Protein 2E3J (pdb70)

Secondary structure (DSSP, 8-state):
-EEEEEETTEEEEEEEE--TT--S-EEEEE--TT--GGGGTTTHHHHHHTT-EEEEEPPTTSTTS----SGGGGSHHHHHHHHHHHHHHTT-S-EEEEEETTHHHHHHHHHHH-GGGEEEEEEESS---GGGSS--SS-SS--S-HHHHHHSSS-SSEEEHHHHHHH-SHHHHHHHTTHHHHHHHHHHHTSHHHHHHHHH------GGGTSTTSTTEEETTS-GGGG----SS--TTS-HHHHHHHHHHHHHH-SHHHHHHHHTHHHHHHHTGGGTTSPP-S-EEEEEETT-HHHHHTHHHHHTHHHH-TTEEEEEEESS--S-HHHHSHHHHHHHHHHHHHTS--

Solvent-accessible surface area: 13791 Å² total; per-residue (Å²): 125,96,103,90,4,115,0,126,66,5,106,0,1,0,5,20,56,38,26,133,85,132,116,24,32,3,0,0,0,0,0,0,6,9,5,2,35,38,0,0,39,72,0,14,76,29,1,9,68,48,27,24,56,1,0,0,2,0,6,7,0,2,15,122,0,13,89,72,219,80,60,140,10,2,68,0,85,64,2,2,18,4,1,26,8,0,0,83,46,40,69,9,140,58,2,3,0,1,0,0,16,7,0,0,3,0,0,3,5,0,0,17,48,57,53,96,46,4,8,0,0,1,0,0,0,10,5,7,1,8,31,6,5,26,2,15,9,34,10,11,16,4,96,117,107,13,39,56,25,10,125,121,85,10,8,110,46,84,34,8,21,4,37,24,3,19,97,38,96,28,0,45,78,1,0,93,112,69,14,80,14,0,5,26,0,13,12,26,7,8,0,0,65,3,33,81,30,61,89,155,73,84,181,170,147,53,80,79,60,85,24,61,93,13,52,16,9,14,58,119,84,35,91,2,46,92,45,22,72,97,25,182,108,47,15,104,34,5,58,81,71,14,0,77,57,9,14,25,37,2,123,215,25,21,2,30,11,0,0,2,1,15,66,1,8,28,50,1,38,119,24,0,43,99,18,88,79,128,68,0,60,6,23,0,5,2,0,0,0,74,50,0,20,7,5,71,22,0,39,68,2,31,147,104,3,118,111,30,5,76,51,15,126,19,51,64,100,6,62,84,15,0,13,9,0,0,5,24,12,28,139,61,0,20,134,8,0,62,91,16,2,39,61,14,172,94

Radius of gyration: 18.7 Å; Cα contacts (8 Å, |Δi|>4): 723; chains: 1; bounding box: 59×48×38 Å

Organism: Mycobacterium tuberculosis (strain CDC 1551 / Oshkosh) (NCBI:txid83331)

Foldseek 3Di:
DWDWFQLPNKTKIKDKAADPVLDAAEEEEAEAPPDALVLCVLQRVLCRVLGYIYIRIAFDLFFPIPNDQDLVCQALVNSLSSVVRVCVRVVAQAHEYEYAHLGQLSQLVNLLVCVRRYQEYEYELADHQFLQSAFFLVRLNCPDQDPVCCVPQQDDQKHQLLVVLLVVPVQLVVCVVDVLVLVQQVDLCQKLVNQCVVVVVVCDDDPSCVNDVGLSMGGPPDYSSVSTDHDPAADPLQHPVNSVVSSVGCVVSPCSSNSSNSNCSSVSSVVRPVRPPPAREHQYEYEHEPSEVSCVGSVVNQVCVCVRYVNDPDYHYDYSTGRSPCSRCVVVVNVVVCVVVVPTDD

Sequence (346 aa):
VHRILNCRGTRIHAVADSPPDQQGPLVVLLHGFPESWYSWRHQIPALAGAGYRVVAIDQRGYGRSSKYRVQKAYRIKELVGDVVGVLDSYGAEQAFVVGHDWGAPVAWTFAWLHPDRCAGVVGISVPFAGRGVIGLPGSPFGERRPSDYHLELAGPGRVWYQDYFAVQDGIITEIEEDLRGWLLGLTYTVSGEGMMAATKAAVSMDPIDVIRAGPLCMAEGARLKDAFVYPETMPAWFTEADLDFYTGEFERSGFGGPLSFYHNIDNDWHDLADQQGKPLTPPALFIGGQYDVGTIWGAQAIERAHEVMPNYRGTHMIADVGHWIQQEAPEETNRLLLDFLGGLRP

Nearest PDB structures (foldseek):
  2e3j-assembly1_A  TM=1.003E+00  e=1.135E-75  Mycobacterium tuberculosis H37Rv
  5yb5-assembly1_B  TM=8.622E-01  e=1.928E-28  Vigna radiata
  7cg6-assembly1_B  TM=8.763E-01  e=3.660E-28  Vigna radiata
  7p4k-assembly1_A  TM=8.707E-01  e=3.258E-28  Homo sapiens
  7a7g-assembly1_B  TM=8.502E-01  e=1.174E-27  Homo sapiens

InterPro domains:
  IPR000073 Alpha/beta hydrolase fold-1 [PF00561] (28-129)
  IPR000073 Alpha/beta hydrolase fold-1 [PR00111] (54-69)
  IPR000073 Alpha/beta hydrolase fold-1 [PR00111] (100-113)
  IPR000073 Alpha/beta hydrolase fold-1 [PR00111] (114-127)
  IPR000639 Epoxide hydrolase-like [PR00412] (34-52)
  IPR000639 Epoxide hydrolase-like [PR00412] (54-69)
  IPR000639 Epoxide hydrolase-like [PR00412] (100-113)
  IPR000639 Epoxide hydrolase-like [PR00412] (328-350)
  IPR029058 Alpha/Beta hydrolase fold [G3DSA:3.40.50.1820] (1-355)
  IPR029058 Alpha/Beta hydrolase fold [SSF53474] (5-353)

Structure (mmCIF, N/CA/C/O backbone):
data_2E3J
#
_entry.id   2E3J
#
_cell.length_a   66.258
_cell.length_b   66.258
_cell.length_c   157.109
_cell.angle_alpha   90.00
_cell.angle_beta   90.00
_cell.angle_gamma   90.00
#
_symmetry.space_group_name_H-M   'P 41 21 2'
#
loop_
_entity.id
_entity.type
_entity.pdbx_description
1 polymer 'EPOXIDE HYDROLASE EPHB'
2 non-polymer 'ACETATE ION'
3 water water
#
loop_
_atom_site.group_PDB
_atom_site.id
_atom_site.type_symbol
_atom_site.label_atom_id
_atom_site.label_alt_id
_atom_site.label_comp_id
_atom_site.label_asym_id
_atom_site.label_entity_id
_atom_site.label_seq_id
_atom_site.pdbx_PDB_ins_code
_atom_site.Cartn_x
_atom_site.Cartn_y
_atom_site.Cartn_z
_atom_site.occupancy
_atom_site.B_iso_or_equiv
_atom_site.auth_seq_id
_atom_site.auth_comp_id
_atom_site.auth_asym_id
_atom_site.auth_atom_id
_atom_site.pdbx_PDB_model_num
ATOM 1 N N . VAL A 1 4 ? 22.492 -4.421 31.472 1.00 56.56 4 VAL A N 1
ATOM 2 C CA . VAL A 1 4 ? 21.210 -4.599 30.728 1.00 55.42 4 VAL A CA 1
ATOM 3 C C . VAL A 1 4 ? 20.101 -3.704 31.283 1.00 53.50 4 VAL A C 1
ATOM 4 O O . VAL A 1 4 ? 19.513 -2.914 30.551 1.00 54.45 4 VAL A O 1
ATOM 8 N N . HIS A 1 5 ? 19.821 -3.819 32.575 1.00 50.33 5 HIS A N 1
ATOM 9 C CA . HIS A 1 5 ? 18.779 -3.008 33.189 1.00 48.48 5 HIS A CA 1
ATOM 10 C C . HIS A 1 5 ? 19.308 -1.695 33.751 1.00 47.22 5 HIS A C 1
ATOM 11 O O . HIS A 1 5 ? 20.358 -1.647 34.378 1.00 47.83 5 HIS A O 1
ATOM 18 N N . ARG A 1 6 ? 18.570 -0.622 33.508 1.00 47.00 6 ARG A N 1
ATOM 19 C CA . ARG A 1 6 ? 18.965 0.683 34.005 1.00 47.41 6 ARG A CA 1
ATOM 20 C C . ARG A 1 6 ? 17.778 1.473 34.537 1.00 45.06 6 ARG A C 1
ATOM 21 O O . ARG A 1 6 ? 16.649 1.323 34.079 1.00 43.34 6 ARG A O 1
ATOM 29 N N . ILE A 1 7 ? 18.052 2.297 35.536 1.00 44.31 7 ILE A N 1
ATOM 30 C CA . ILE A 1 7 ? 17.043 3.143 36.145 1.00 44.84 7 ILE A CA 1
ATOM 31 C C . ILE A 1 7 ? 17.468 4.586 35.893 1.00 45.58 7 ILE A C 1
ATOM 32 O O . ILE A 1 7 ? 18.493 5.038 36.406 1.00 44.04 7 ILE A O 1
ATOM 37 N N . LEU A 1 8 ? 16.685 5.303 35.096 1.00 45.94 8 LEU A N 1
ATOM 38 C CA . LEU A 1 8 ? 17.008 6.688 34.770 1.00 46.02 8 LEU A CA 1
ATOM 39 C C . LEU A 1 8 ? 16.102 7.666 35.498 1.00 46.25 8 LEU A C 1
ATOM 40 O O . LEU A 1 8 ? 14.926 7.381 35.740 1.00 46.17 8 LEU A O 1
ATOM 45 N N . ASN A 1 9 ? 16.650 8.818 35.862 1.00 47.93 9 ASN A N 1
ATOM 46 C CA . ASN A 1 9 ? 15.839 9.840 36.507 1.00 49.66 9 ASN A CA 1
ATOM 47 C C . ASN A 1 9 ? 15.554 10.916 35.478 1.00 49.09 9 ASN A C 1
ATOM 48 O O . ASN A 1 9 ? 16.403 11.752 35.198 1.00 49.96 9 ASN A O 1
ATOM 53 N N . CYS A 1 10 ? 14.361 10.877 34.902 1.00 49.06 10 CYS A N 1
ATOM 54 C CA . CYS A 1 10 ? 13.972 11.860 33.904 1.00 50.03 10 CYS A CA 1
ATOM 55 C C . CYS A 1 10 ? 13.204 12.992 34.585 1.00 49.70 10 CYS A C 1
ATOM 56 O O . CYS A 1 10 ? 11.971 12.986 34.657 1.00 48.35 10 CYS A O 1
ATOM 59 N N . ARG A 1 11 ? 13.967 13.957 35.094 1.00 48.52 11 ARG A N 1
ATOM 60 C CA . ARG A 1 11 ? 13.427 15.114 35.795 1.00 48.75 11 ARG A CA 1
ATOM 61 C C . ARG A 1 11 ? 12.307 14.775 36.775 1.00 47.22 11 ARG A C 1
ATOM 62 O O . ARG A 1 11 ? 11.217 15.337 36.710 1.00 48.41 11 ARG A O 1
ATOM 70 N N . GLY A 1 12 ? 12.593 13.852 37.690 1.00 46.67 12 GLY A N 1
ATOM 71 C CA . GLY A 1 12 ? 11.612 13.458 38.690 1.00 44.83 12 GLY A CA 1
ATOM 72 C C . GLY A 1 12 ? 10.810 12.207 38.385 1.00 44.01 12 GLY A C 1
ATOM 73 O O . GLY A 1 12 ? 10.058 11.726 39.231 1.00 44.64 12 GLY A O 1
ATOM 74 N N . THR A 1 13 ? 10.961 11.677 37.176 1.00 43.84 13 THR A N 1
ATOM 75 C CA . THR A 1 13 ? 10.241 10.477 36.773 1.00 41.53 13 THR A CA 1
ATOM 76 C C . THR A 1 13 ? 11.206 9.318 36.602 1.00 40.21 13 THR A C 1
ATOM 77 O O . THR A 1 13 ? 12.191 9.422 35.870 1.00 38.92 13 THR A O 1
ATOM 81 N N . ARG A 1 14 ? 10.930 8.220 37.300 1.00 37.51 14 ARG A N 1
ATOM 82 C CA . ARG A 1 14 ? 11.781 7.039 37.214 1.00 34.91 14 ARG A CA 1
ATOM 83 C C . ARG A 1 14 ? 11.429 6.292 35.947 1.00 33.51 14 ARG A C 1
ATOM 84 O O . ARG A 1 14 ? 10.287 5.875 35.765 1.00 34.46 14 ARG A O 1
ATOM 92 N N . ILE A 1 15 ? 12.399 6.140 35.057 1.00 32.82 15 ILE A N 1
ATOM 93 C CA . ILE A 1 15 ? 12.167 5.410 33.819 1.00 32.75 15 ILE A CA 1
ATOM 94 C C . ILE A 1 15 ? 13.101 4.220 33.799 1.00 32.95 15 ILE A C 1
ATOM 95 O O . ILE A 1 15 ? 14.322 4.370 33.862 1.00 34.40 15 ILE A O 1
ATOM 100 N N . HIS A 1 16 ? 12.516 3.035 33.733 1.00 32.69 16 HIS A N 1
ATOM 101 C CA . HIS A 1 16 ? 13.286 1.807 33.688 1.00 33.31 16 HIS A CA 1
ATOM 102 C C . HIS A 1 16 ? 13.583 1.471 32.225 1.00 34.58 16 HIS A C 1
ATOM 103 O O . HIS A 1 16 ? 12.791 1.770 31.341 1.00 35.66 16 HIS A O 1
ATOM 110 N N . ALA A 1 17 ? 14.734 0.861 31.974 1.00 35.30 17 ALA A N 1
ATOM 111 C CA . ALA A 1 17 ? 15.105 0.500 30.621 1.00 35.70 17 ALA A CA 1
ATOM 112 C C . ALA A 1 17 ? 16.059 -0.689 30.546 1.00 36.16 17 ALA A C 1
ATOM 113 O O . ALA A 1 17 ? 16.717 -1.056 31.523 1.00 35.44 17 ALA A O 1
ATOM 115 N N . VAL A 1 18 ? 16.092 -1.300 29.370 1.00 37.31 18 VAL A N 1
ATOM 116 C CA . VAL A 1 18 ? 16.981 -2.409 29.088 1.00 39.19 18 VAL A CA 1
ATOM 117 C C . VAL A 1 18 ? 17.878 -1.900 27.959 1.00 39.27 18 VAL A C 1
ATOM 118 O O . VAL A 1 18 ? 17.395 -1.545 26.883 1.00 39.29 18 VAL A O 1
ATOM 122 N N . ALA A 1 19 ? 19.179 -1.847 28.221 1.00 37.58 19 ALA A N 1
ATOM 123 C CA . ALA A 1 19 ? 20.149 -1.351 27.249 1.00 39.50 19 ALA A CA 1
ATOM 124 C C . ALA A 1 19 ? 21.079 -2.432 26.713 1.00 40.98 19 ALA A C 1
ATOM 125 O O . ALA A 1 19 ? 21.229 -3.500 27.308 1.00 42.88 19 ALA A O 1
ATOM 127 N N . ASP A 1 20 ? 21.705 -2.133 25.582 1.00 43.68 20 ASP A N 1
ATOM 128 C CA . ASP A 1 20 ? 22.650 -3.038 24.948 1.00 44.64 20 ASP A CA 1
ATOM 129 C C . ASP A 1 20 ? 23.433 -2.244 23.926 1.00 45.92 20 ASP A C 1
ATOM 130 O O . ASP A 1 20 ? 22.887 -1.346 23.288 1.00 47.08 20 ASP A O 1
ATOM 135 N N . SER A 1 21 ? 24.713 -2.561 23.773 1.00 46.91 21 SER A N 1
ATOM 136 C CA . SER A 1 21 ? 25.541 -1.842 22.815 1.00 49.09 21 SER A CA 1
ATOM 137 C C . SER A 1 21 ? 26.891 -2.522 22.634 1.00 49.41 21 SER A C 1
ATOM 138 O O . SER A 1 21 ? 27.188 -3.507 23.307 1.00 48.44 21 SER A O 1
ATOM 141 N N . PRO A 1 22 ? 27.723 -2.010 21.709 1.00 50.04 22 PRO A N 1
ATOM 142 C CA . PRO A 1 22 ? 29.037 -2.620 21.504 1.00 51.23 22 PRO A CA 1
ATOM 143 C C . PRO A 1 22 ? 29.816 -2.514 22.808 1.00 52.85 22 PRO A C 1
ATOM 144 O O . PRO A 1 22 ? 29.567 -1.621 23.608 1.00 50.94 22 PRO A O 1
ATOM 148 N N . PRO A 1 23 ? 30.780 -3.418 23.033 1.00 57.10 23 PRO A N 1
ATOM 149 C CA . PRO A 1 23 ? 31.572 -3.387 24.266 1.00 59.55 23 PRO A CA 1
ATOM 150 C C . PRO A 1 23 ? 32.287 -2.053 24.501 1.00 61.72 23 PRO A C 1
ATOM 151 O O . PRO A 1 23 ? 32.522 -1.667 25.646 1.00 62.48 23 PRO A O 1
ATOM 155 N N . ASP A 1 24 ? 32.629 -1.357 23.416 1.00 63.73 24 ASP A N 1
ATOM 156 C CA . ASP A 1 24 ? 33.308 -0.064 23.511 1.00 64.90 24 ASP A CA 1
ATOM 157 C C . ASP A 1 24 ? 32.366 0.978 24.107 1.00 65.44 24 ASP A C 1
ATOM 158 O O . ASP A 1 24 ? 32.795 2.038 24.564 1.00 66.02 24 ASP A O 1
ATOM 163 N N . GLN A 1 25 ? 31.076 0.660 24.099 1.00 65.30 25 GLN A N 1
ATOM 164 C CA . GLN A 1 25 ? 30.050 1.548 24.627 1.00 64.65 25 GLN A CA 1
ATOM 165 C C . GLN A 1 25 ? 29.955 2.835 23.816 1.00 62.00 25 GLN A C 1
ATOM 166 O O . GLN A 1 25 ? 29.731 3.917 24.354 1.00 61.90 25 GLN A O 1
ATOM 172 N N . GLN A 1 26 ? 30.125 2.687 22.506 1.00 60.37 26 GLN A N 1
ATOM 173 C CA . GLN A 1 26 ? 30.052 3.786 21.553 1.00 58.24 26 GLN A CA 1
ATOM 174 C C . GLN A 1 26 ? 29.090 3.407 20.440 1.00 55.22 26 GLN A C 1
ATOM 175 O O . GLN A 1 26 ? 28.835 2.223 20.203 1.00 57.52 26 GLN A O 1
ATOM 181 N N . GLY A 1 27 ? 28.572 4.414 19.748 1.00 50.83 27 GLY A N 1
ATOM 182 C CA . GLY A 1 27 ? 27.638 4.172 18.665 1.00 45.07 27 GLY A CA 1
ATOM 183 C C . GLY A 1 27 ? 26.454 5.102 18.802 1.00 42.28 27 GLY A C 1
ATOM 184 O O . GLY A 1 27 ? 26.198 5.601 19.894 1.00 43.56 27 GLY A O 1
ATOM 185 N N . PRO A 1 28 ? 25.718 5.371 17.717 1.00 41.13 28 PRO A N 1
ATOM 186 C CA . PRO A 1 28 ? 24.561 6.268 17.819 1.00 40.22 28 PRO A CA 1
ATOM 187 C C . PRO A 1 28 ? 23.562 5.708 18.833 1.00 40.49 28 PRO A C 1
ATOM 188 O O . PRO A 1 28 ? 23.492 4.495 19.023 1.00 41.04 28 PRO A O 1
ATOM 192 N N . LEU A 1 29 ? 22.801 6.580 19.488 1.00 37.00 29 LEU A N 1
ATOM 193 C CA . LEU A 1 29 ? 21.804 6.123 20.449 1.00 34.84 29 LEU A CA 1
ATOM 194 C C . LEU A 1 29 ? 20.495 5.833 19.712 1.00 34.05 29 LEU A C 1
ATOM 195 O O . LEU A 1 29 ? 20.086 6.592 18.839 1.00 34.78 29 LEU A O 1
ATOM 200 N N . VAL A 1 30 ? 19.855 4.722 20.048 1.00 32.51 30 VAL A N 1
ATOM 201 C CA . VAL A 1 30 ? 18.581 4.362 19.449 1.00 33.00 30 VAL A CA 1
ATOM 202 C C . VAL A 1 30 ? 17.636 4.090 20.617 1.00 33.58 30 VAL A C 1
ATOM 203 O O . VAL A 1 30 ? 17.922 3.227 21.438 1.00 34.00 30 VAL A O 1
ATOM 207 N N . VAL A 1 31 ? 16.536 4.844 20.705 1.00 33.33 31 VAL A N 1
ATOM 208 C CA . VAL A 1 31 ? 15.557 4.664 21.784 1.00 33.27 31 VAL A CA 1
ATOM 209 C C . VAL A 1 31 ? 14.330 3.939 21.233 1.00 31.21 31 VAL A C 1
ATOM 210 O O . VAL A 1 31 ? 13.793 4.316 20.197 1.00 30.48 31 VAL A O 1
ATOM 214 N N . LEU A 1 32 ? 13.896 2.888 21.917 1.00 29.61 32 LEU A N 1
ATOM 215 C CA . LEU A 1 32 ? 12.733 2.133 21.459 1.00 29.67 32 LEU A CA 1
ATOM 216 C C . LEU A 1 32 ? 11.560 2.358 22.404 1.00 30.06 32 LEU A C 1
ATOM 217 O O . LEU A 1 32 ? 11.677 2.149 23.619 1.00 30.46 32 LEU A O 1
ATOM 222 N N . LEU A 1 33 ? 10.435 2.777 21.833 1.00 28.74 33 LEU A N 1
ATOM 223 C CA . LEU A 1 33 ? 9.220 3.074 22.591 1.00 29.87 33 LEU A CA 1
ATOM 224 C C . LEU A 1 33 ? 8.121 2.062 22.274 1.00 29.11 33 LEU A C 1
ATOM 225 O O . LEU A 1 33 ? 7.668 1.971 21.145 1.00 28.68 33 LEU A O 1
ATOM 230 N N . HIS A 1 34 ? 7.688 1.310 23.278 1.00 28.71 34 HIS A N 1
ATOM 231 C CA . HIS A 1 34 ? 6.661 0.290 23.072 1.00 29.53 34 HIS A CA 1
ATOM 232 C C . HIS A 1 34 ? 5.267 0.904 23.169 1.00 29.49 34 HIS A C 1
ATOM 233 O O . HIS A 1 34 ? 5.125 2.038 23.605 1.00 27.68 34 HIS A O 1
ATOM 240 N N . GLY A 1 35 ? 4.249 0.142 22.777 1.00 31.90 35 GLY A N 1
ATOM 241 C CA . GLY A 1 35 ? 2.878 0.625 22.860 1.00 32.34 35 GLY A CA 1
ATOM 242 C C . GLY A 1 35 ? 2.017 -0.094 23.895 1.00 32.71 35 GLY A C 1
ATOM 243 O O . GLY A 1 35 ? 2.522 -0.609 24.901 1.00 31.00 35 GLY A O 1
ATOM 244 N N . PHE A 1 36 ? 0.710 -0.132 23.634 1.00 33.03 36 PHE A N 1
ATOM 245 C CA . PHE A 1 36 ? -0.273 -0.754 24.522 1.00 34.22 36 PHE A CA 1
ATOM 246 C C . PHE A 1 36 ? -0.760 -2.124 24.058 1.00 33.27 36 PHE A C 1
ATOM 247 O O . PHE A 1 36 ? -1.085 -2.308 22.887 1.00 35.62 36 PHE A O 1
ATOM 255 N N . PRO A 1 37 ? -0.777 -3.121 24.955 1.00 32.73 37 PRO A N 1
ATOM 256 C CA . PRO A 1 37 ? -0.383 -3.133 26.363 1.00 31.55 37 PRO A CA 1
ATOM 257 C C . PRO A 1 37 ? 0.926 -3.902 26.295 1.00 33.09 37 PRO A C 1
ATOM 258 O O . PRO A 1 37 ? 0.947 -5.135 26.413 1.00 33.05 37 PRO A O 1
ATOM 262 N N . GLU A 1 38 ? 2.020 -3.183 26.074 1.00 32.64 38 GLU A N 1
ATOM 263 C CA . GLU A 1 38 ? 3.292 -3.849 25.904 1.00 31.09 38 GLU A CA 1
ATOM 264 C C . GLU A 1 38 ? 4.385 -3.560 26.903 1.00 29.68 38 GLU A C 1
ATOM 265 O O . GLU A 1 38 ? 4.119 -3.158 28.022 1.00 30.52 38 GLU A O 1
ATOM 271 N N . SER A 1 39 ? 5.629 -3.750 26.473 1.00 32.59 39 SER A N 1
ATOM 272 C CA . SER A 1 39 ? 6.774 -3.610 27.359 1.00 31.43 39 SER A CA 1
ATOM 273 C C . SER A 1 39 ? 8.069 -3.430 26.576 1.00 32.06 39 SER A C 1
ATOM 274 O O . SER A 1 39 ? 8.071 -3.495 25.351 1.00 32.97 39 SER A O 1
ATOM 277 N N . TRP A 1 40 ? 9.175 -3.198 27.279 1.00 32.00 40 TRP A N 1
ATOM 278 C CA . TRP A 1 40 ? 10.446 -3.094 26.591 1.00 33.66 40 TRP A CA 1
ATOM 279 C C . TRP A 1 40 ? 10.655 -4.458 25.905 1.00 33.88 40 TRP A C 1
ATOM 280 O O . TRP A 1 40 ? 11.280 -4.550 24.854 1.00 34.89 40 TRP A O 1
ATOM 291 N N . TYR A 1 41 ? 10.101 -5.507 26.509 1.00 34.76 41 TYR A N 1
ATOM 292 C CA . TYR A 1 41 ? 10.204 -6.889 26.009 1.00 34.54 41 TYR A CA 1
ATOM 293 C C . TYR A 1 41 ? 9.688 -7.064 24.570 1.00 34.53 41 TYR A C 1
ATOM 294 O O . TYR A 1 41 ? 10.107 -7.982 23.856 1.00 33.37 41 TYR A O 1
ATOM 303 N N . SER A 1 42 ? 8.785 -6.183 24.139 1.00 34.15 42 SER A N 1
ATOM 304 C CA . SER A 1 42 ? 8.251 -6.242 22.779 1.00 33.81 42 SER A CA 1
ATOM 305 C C . SER A 1 42 ? 9.345 -6.029 21.725 1.00 35.48 42 SER A C 1
ATOM 306 O O . SER A 1 42 ? 9.175 -6.396 20.557 1.00 35.46 42 SER A O 1
ATOM 309 N N . TRP A 1 43 ? 10.459 -5.424 22.131 1.00 33.05 43 TRP A N 1
ATOM 310 C CA . TRP A 1 43 ? 11.566 -5.168 21.215 1.00 33.14 43 TRP A CA 1
ATOM 311 C C . TRP A 1 43 ? 12.687 -6.218 21.378 1.00 33.94 43 TRP A C 1
ATOM 312 O O . TRP A 1 43 ? 13.804 -6.025 20.883 1.00 30.36 43 TRP A O 1
ATO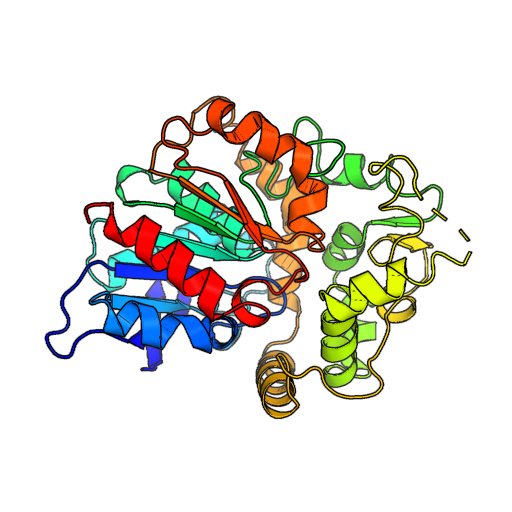M 323 N N . ARG A 1 44 ? 12.386 -7.322 22.060 1.00 32.51 44 ARG A N 1
ATOM 324 C CA . ARG A 1 44 ? 13.382 -8.367 22.308 1.00 35.06 44 ARG A CA 1
ATOM 325 C C . ARG A 1 44 ? 14.154 -8.851 21.075 1.00 36.03 44 ARG A C 1
ATOM 326 O O . ARG A 1 44 ? 15.320 -9.212 21.188 1.00 36.02 44 ARG A O 1
ATOM 334 N N . HIS A 1 45 ? 13.517 -8.841 19.905 1.00 37.34 45 HIS A N 1
ATOM 335 C CA . HIS A 1 45 ? 14.170 -9.274 18.668 1.00 40.33 45 HIS A CA 1
ATOM 336 C C . HIS A 1 45 ? 14.984 -8.192 17.950 1.00 42.08 45 HIS A C 1
ATOM 337 O O . HIS A 1 45 ? 15.777 -8.503 17.059 1.00 41.81 45 HIS A O 1
ATOM 344 N N . GLN A 1 46 ? 14.794 -6.931 18.343 1.00 43.02 46 GLN A N 1
ATOM 345 C CA . GLN A 1 46 ? 15.509 -5.805 17.736 1.00 40.87 46 GLN A CA 1
ATOM 346 C C . GLN A 1 46 ? 16.762 -5.419 18.514 1.00 41.63 46 GLN A C 1
ATOM 347 O O . GLN A 1 46 ? 17.797 -5.086 17.927 1.00 41.71 46 GLN A O 1
ATOM 353 N N . ILE A 1 47 ? 16.659 -5.462 19.836 1.00 39.76 47 ILE A N 1
ATOM 354 C CA . ILE A 1 47 ? 17.757 -5.085 20.707 1.00 40.95 47 ILE A CA 1
ATOM 355 C C . ILE A 1 47 ? 19.093 -5.695 20.299 1.00 43.21 47 ILE A C 1
ATOM 356 O O . ILE A 1 47 ? 20.066 -4.970 20.054 1.00 43.22 47 ILE A O 1
ATOM 361 N N . PRO A 1 48 ? 19.163 -7.035 20.211 1.00 45.55 48 PRO A N 1
ATOM 362 C CA . PRO A 1 48 ? 20.421 -7.684 19.823 1.00 43.80 48 PRO A CA 1
ATOM 363 C C . PRO A 1 48 ? 20.869 -7.308 18.408 1.00 42.45 48 PRO A C 1
ATOM 364 O O . PRO A 1 48 ? 22.063 -7.146 18.150 1.00 42.27 48 PRO A O 1
ATOM 368 N N . ALA A 1 49 ? 19.918 -7.156 17.492 1.00 41.57 49 ALA A N 1
ATOM 369 C CA . ALA A 1 49 ? 20.259 -6.800 16.117 1.00 42.48 49 ALA A CA 1
ATOM 370 C C . ALA A 1 49 ? 20.851 -5.389 16.040 1.00 44.37 49 ALA A C 1
ATOM 371 O O . ALA A 1 49 ? 21.937 -5.187 15.481 1.00 45.68 49 ALA A O 1
ATOM 373 N N . LEU A 1 50 ? 20.143 -4.419 16.611 1.00 43.00 50 LEU A N 1
ATOM 374 C CA . LEU A 1 50 ? 20.608 -3.042 16.606 1.00 40.46 50 LEU A CA 1
ATOM 375 C C . LEU A 1 50 ? 21.937 -2.899 17.327 1.00 42.70 50 LEU A C 1
ATOM 376 O O . LEU A 1 50 ? 22.817 -2.170 16.864 1.00 46.90 50 LEU A O 1
ATOM 381 N N . ALA A 1 51 ? 22.099 -3.584 18.457 1.00 43.01 51 ALA A N 1
ATOM 382 C CA . ALA A 1 51 ? 23.352 -3.488 19.207 1.00 46.05 51 ALA A CA 1
ATOM 383 C C . ALA A 1 51 ? 24.498 -4.123 18.434 1.00 48.47 51 ALA A C 1
ATOM 384 O O . ALA A 1 51 ? 25.648 -3.688 18.540 1.00 50.05 51 ALA A O 1
ATOM 386 N N . GLY A 1 52 ? 24.171 -5.156 17.664 1.00 49.13 52 GLY A N 1
ATOM 387 C CA . GLY A 1 52 ? 25.170 -5.852 16.874 1.00 51.07 52 GLY A CA 1
ATOM 388 C C . GLY A 1 52 ? 25.626 -5.042 15.677 1.00 51.63 52 GLY A C 1
ATOM 389 O O . GLY A 1 52 ? 26.759 -5.194 15.222 1.00 52.49 52 GLY A O 1
ATOM 390 N N . ALA A 1 53 ? 24.744 -4.181 15.173 1.00 51.45 53 ALA A N 1
ATOM 391 C CA . ALA A 1 53 ? 25.050 -3.332 14.026 1.00 49.36 53 ALA A CA 1
ATOM 392 C C . ALA A 1 53 ? 25.848 -2.104 14.454 1.00 48.40 53 ALA A C 1
ATOM 393 O O . ALA A 1 53 ? 26.141 -1.234 13.636 1.00 50.58 53 ALA A O 1
ATOM 395 N N . GLY A 1 54 ? 26.181 -2.031 15.741 1.00 46.91 54 GLY A N 1
ATOM 396 C CA . GLY A 1 54 ? 26.969 -0.919 16.254 1.00 47.22 54 GLY A CA 1
ATOM 397 C C . GLY A 1 54 ? 26.239 0.224 16.944 1.00 47.23 54 GLY A C 1
ATOM 398 O O . GLY A 1 54 ? 26.819 1.284 17.170 1.00 46.98 54 GLY A O 1
ATOM 399 N N . TYR A 1 55 ? 24.977 0.015 17.296 1.00 47.07 55 TYR A N 1
ATOM 400 C CA . TYR A 1 55 ? 24.188 1.056 17.949 1.00 45.18 55 TYR A CA 1
ATOM 401 C C . TYR A 1 55 ? 23.994 0.839 19.442 1.00 44.44 55 TYR A C 1
ATOM 402 O O . TYR A 1 55 ? 24.000 -0.294 19.932 1.00 44.03 55 TYR A O 1
ATOM 411 N N . ARG A 1 56 ? 23.843 1.941 20.167 1.00 43.55 56 ARG A N 1
ATOM 412 C CA . ARG A 1 56 ? 23.573 1.874 21.591 1.00 41.76 56 ARG A CA 1
ATOM 413 C C . ARG A 1 56 ? 22.052 1.889 21.648 1.00 41.14 56 ARG A C 1
ATOM 414 O O . ARG A 1 56 ? 21.419 2.906 21.386 1.00 44.09 56 ARG A O 1
ATOM 422 N N . VAL A 1 57 ? 21.474 0.739 21.963 1.00 40.84 57 VAL A N 1
ATOM 423 C CA . VAL A 1 57 ? 20.031 0.584 22.017 1.00 39.10 57 VAL A CA 1
ATOM 424 C C . VAL A 1 57 ? 19.491 0.701 23.439 1.00 38.49 57 VAL A C 1
ATOM 425 O O . VAL A 1 57 ? 20.044 0.120 24.372 1.00 37.08 57 VAL A O 1
ATOM 429 N N . VAL A 1 58 ? 18.414 1.470 23.587 1.00 38.19 58 VAL A N 1
ATOM 430 C CA . VAL A 1 58 ? 17.750 1.682 24.872 1.00 35.47 58 VAL A CA 1
ATOM 431 C C . VAL A 1 58 ? 16.250 1.471 24.655 1.00 35.43 58 VAL A C 1
ATOM 432 O O . VAL A 1 58 ? 15.620 2.196 23.882 1.00 34.21 58 VAL A O 1
ATOM 436 N N . ALA A 1 59 ? 15.701 0.460 25.323 1.00 32.76 59 ALA A N 1
ATOM 437 C CA . ALA A 1 59 ? 14.290 0.115 25.229 1.00 31.52 59 ALA A CA 1
ATOM 438 C C . ALA A 1 59 ? 13.676 0.365 26.600 1.00 31.28 59 ALA A C 1
ATOM 439 O O . ALA A 1 59 ? 13.935 -0.367 27.543 1.00 33.28 59 ALA A O 1
ATOM 441 N N . ILE A 1 60 ? 12.858 1.402 26.708 1.00 29.36 60 ILE A N 1
ATOM 442 C CA . ILE A 1 60 ? 12.262 1.759 27.987 1.00 31.04 60 ILE A CA 1
ATOM 443 C C . ILE A 1 60 ? 10.870 1.215 28.241 1.00 29.00 60 ILE A C 1
ATOM 444 O O . ILE A 1 60 ? 10.221 0.701 27.342 1.00 30.70 60 ILE A O 1
ATOM 449 N N . ASP A 1 61 ? 10.448 1.329 29.497 1.00 29.75 61 ASP A N 1
ATOM 450 C CA . ASP A 1 61 ? 9.084 1.002 29.915 1.00 30.95 61 ASP A CA 1
ATOM 451 C C . ASP A 1 61 ? 8.566 2.441 30.019 1.00 31.77 61 ASP A C 1
ATOM 452 O O . ASP A 1 61 ? 9.153 3.251 30.744 1.00 28.44 61 ASP A O 1
ATOM 457 N N . GLN A 1 62 ? 7.505 2.778 29.305 1.00 31.82 62 GLN A N 1
ATOM 458 C CA . GLN A 1 62 ? 6.992 4.138 29.406 1.00 32.51 62 GLN A CA 1
ATOM 459 C C . GLN A 1 62 ? 6.360 4.313 30.781 1.00 34.59 62 GLN A C 1
ATOM 460 O O . GLN A 1 62 ? 6.026 3.325 31.460 1.00 33.63 62 GLN A O 1
ATOM 466 N N . ARG A 1 63 ? 6.203 5.561 31.209 1.00 33.55 63 ARG A N 1
ATOM 467 C CA . ARG A 1 63 ? 5.606 5.797 32.508 1.00 33.93 63 ARG A CA 1
ATOM 468 C C . ARG A 1 63 ? 4.286 5.046 32.590 1.00 32.53 63 ARG A C 1
ATOM 469 O O . ARG A 1 63 ? 3.568 4.946 31.605 1.00 32.53 63 ARG A O 1
ATOM 477 N N . GLY A 1 64 ? 3.987 4.506 33.770 1.00 34.28 64 GLY A N 1
ATOM 478 C CA . GLY A 1 64 ? 2.762 3.746 33.965 1.00 31.20 64 GLY A CA 1
ATOM 479 C C . GLY A 1 64 ? 2.939 2.271 33.638 1.00 31.45 64 GLY A C 1
ATOM 480 O O . GLY A 1 64 ? 2.065 1.448 33.915 1.00 31.39 64 GLY A O 1
ATOM 481 N N . TYR A 1 65 ? 4.086 1.931 33.057 1.00 30.89 65 TYR A N 1
ATOM 482 C CA . TYR A 1 65 ? 4.381 0.555 32.659 1.00 29.64 65 TYR A CA 1
ATOM 483 C C . TYR A 1 65 ? 5.577 -0.084 33.374 1.00 28.56 65 TYR A C 1
ATOM 484 O O . TYR A 1 65 ? 6.472 0.597 33.875 1.00 28.75 65 TYR A O 1
ATOM 493 N N . GLY A 1 66 ? 5.579 -1.415 33.395 1.00 28.91 66 GLY A N 1
ATOM 494 C CA . GLY A 1 66 ? 6.668 -2.175 33.988 1.00 26.55 66 GLY A CA 1
ATOM 495 C C . GLY A 1 66 ? 7.241 -1.708 35.302 1.00 29.20 66 GLY A C 1
ATOM 496 O O . GLY A 1 66 ? 6.591 -1.827 36.336 1.00 30.34 66 GLY A O 1
ATOM 497 N N . ARG A 1 67 ? 8.471 -1.195 35.277 1.00 29.42 67 ARG A N 1
ATOM 498 C CA . ARG A 1 67 ? 9.111 -0.728 36.499 1.00 31.17 67 ARG A CA 1
ATOM 499 C C . ARG A 1 67 ? 9.257 0.798 36.523 1.00 30.84 67 ARG A C 1
ATOM 500 O O . ARG A 1 67 ? 9.942 1.351 37.391 1.00 29.73 67 ARG A O 1
ATOM 508 N N . SER A 1 68 ? 8.615 1.477 35.575 1.00 29.67 68 SER A N 1
ATOM 509 C CA . SER A 1 68 ? 8.687 2.936 35.532 1.00 29.39 68 SER A CA 1
ATOM 510 C C . SER A 1 68 ? 7.624 3.561 36.425 1.00 30.30 68 SER A C 1
ATOM 511 O O . SER A 1 68 ? 6.643 2.907 36.787 1.00 28.95 68 SER A O 1
ATOM 514 N N . SER A 1 69 ? 7.835 4.8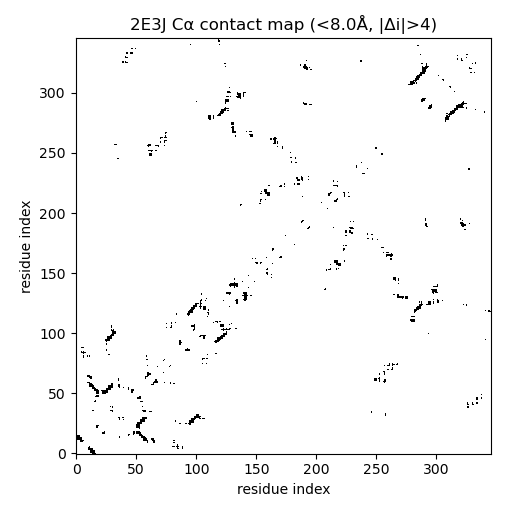21 36.789 1.00 30.91 69 SER A N 1
ATOM 515 C CA . SER A 1 69 ? 6.913 5.547 37.663 1.00 32.10 69 SER A CA 1
ATOM 516 C C . SER A 1 69 ? 5.453 5.367 37.286 1.00 30.62 69 SER A C 1
ATOM 517 O O . SER A 1 69 ? 5.097 5.384 36.098 1.00 30.82 69 SER A O 1
ATOM 520 N N . LYS A 1 70 ? 4.619 5.192 38.310 1.00 31.38 70 LYS A N 1
ATOM 521 C CA . LYS A 1 70 ? 3.176 4.990 38.128 1.00 35.73 70 LYS A CA 1
ATOM 522 C C . LYS A 1 70 ? 2.396 6.155 38.735 1.00 35.92 70 LYS A C 1
ATOM 523 O O . LYS A 1 70 ? 2.314 6.290 39.953 1.00 40.26 70 LYS A O 1
ATOM 529 N N . TYR A 1 71 ? 1.812 6.986 37.889 1.00 37.61 71 TYR A N 1
ATOM 530 C CA . TYR A 1 71 ? 1.040 8.129 38.374 1.00 38.90 71 TYR A CA 1
ATOM 531 C C . TYR A 1 71 ? -0.434 7.810 38.324 1.00 38.91 71 TYR A C 1
ATOM 532 O O . TYR A 1 71 ? -0.865 6.967 37.536 1.00 40.63 71 TYR A O 1
ATOM 541 N N . ARG A 1 72 ? -1.216 8.484 39.157 1.00 40.77 72 ARG A N 1
ATOM 542 C CA . ARG A 1 72 ? -2.649 8.264 39.131 1.00 39.75 72 ARG A CA 1
ATOM 543 C C . ARG A 1 72 ? -3.345 9.419 38.418 1.00 40.41 72 ARG A C 1
ATOM 544 O O . ARG A 1 72 ? -4.276 9.191 37.643 1.00 41.61 72 ARG A O 1
ATOM 552 N N . VAL A 1 73 ? -2.898 10.652 38.665 1.00 39.52 73 VAL A N 1
ATOM 553 C CA . VAL A 1 73 ? -3.519 11.812 38.017 1.00 39.89 73 VAL A CA 1
ATOM 554 C C . VAL A 1 73 ? -3.415 11.688 36.510 1.00 39.85 73 VAL A C 1
ATOM 555 O O . VAL A 1 73 ? -2.412 11.201 35.979 1.00 39.66 73 VAL A O 1
ATOM 559 N N . GLN A 1 74 ? -4.454 12.138 35.822 1.00 40.39 74 GLN A N 1
ATOM 560 C CA . GLN A 1 74 ? -4.514 12.060 34.370 1.00 42.48 74 GLN A CA 1
ATOM 561 C C . GLN A 1 74 ? -3.486 12.911 33.635 1.00 41.76 74 GLN A C 1
ATOM 562 O O . GLN A 1 74 ? -2.950 12.490 32.611 1.00 44.15 74 GLN A O 1
ATOM 568 N N . LYS A 1 75 ? -3.205 14.104 34.146 1.00 42.59 75 LYS A N 1
ATOM 569 C CA . LYS A 1 75 ? -2.257 14.980 33.466 1.00 44.96 75 LYS A CA 1
ATOM 570 C C . LYS A 1 75 ? -0.843 14.408 33.345 1.00 44.74 75 LYS A C 1
ATOM 571 O O . LYS A 1 75 ? -0.044 14.876 32.527 1.00 44.60 75 LYS A O 1
ATOM 577 N N . ALA A 1 76 ? -0.530 13.398 34.150 1.00 43.68 76 ALA A N 1
ATOM 578 C CA . ALA A 1 76 ? 0.794 12.791 34.087 1.00 41.94 76 ALA A CA 1
ATOM 579 C C . ALA A 1 76 ? 0.948 11.971 32.811 1.00 39.89 76 ALA A C 1
ATOM 580 O O . ALA A 1 76 ? 2.062 11.645 32.421 1.00 42.54 76 ALA A O 1
ATOM 582 N N . TYR A 1 77 ? -0.169 11.661 32.155 1.00 39.06 77 TYR A N 1
ATOM 583 C CA . TYR A 1 77 ? -0.157 10.861 30.924 1.00 39.27 77 TYR A CA 1
ATOM 584 C C . TYR A 1 77 ? -0.493 11.612 29.631 1.00 40.59 77 TYR A C 1
ATOM 585 O O . TYR A 1 77 ? -1.033 11.033 28.688 1.00 40.42 77 TYR A O 1
ATOM 594 N N . ARG A 1 78 ? -0.155 12.897 29.589 1.00 42.56 78 ARG A N 1
ATOM 595 C CA . ARG A 1 78 ? -0.392 13.720 28.407 1.00 45.06 78 ARG A CA 1
ATOM 596 C C . ARG A 1 78 ? 0.821 13.573 27.494 1.00 44.53 78 ARG A C 1
ATOM 597 O O . ARG A 1 78 ? 1.941 13.395 27.973 1.00 45.39 78 ARG A O 1
ATOM 605 N N . ILE A 1 79 ? 0.594 13.654 26.185 1.00 43.54 79 ILE A N 1
ATOM 606 C CA . ILE A 1 79 ? 1.657 13.484 25.201 1.00 43.60 79 ILE A CA 1
ATOM 607 C C . ILE A 1 79 ? 2.978 14.182 25.514 1.00 43.50 79 ILE A C 1
ATOM 608 O O . ILE A 1 79 ? 4.033 13.555 25.455 1.00 44.87 79 ILE A O 1
ATOM 613 N N . LYS A 1 80 ? 2.946 15.461 25.866 1.00 42.88 80 LYS A N 1
ATOM 614 C CA . LYS A 1 80 ? 4.194 16.157 26.156 1.00 44.47 80 LYS A CA 1
ATOM 615 C C . LYS A 1 80 ? 4.952 15.616 27.373 1.00 44.20 80 LYS A C 1
ATOM 616 O O . LYS A 1 80 ? 6.155 15.841 27.500 1.00 45.58 80 LYS A O 1
ATOM 622 N N . GLU A 1 81 ? 4.261 14.916 28.271 1.00 43.47 81 GLU A N 1
ATOM 623 C CA . GLU A 1 81 ? 4.926 14.334 29.436 1.00 43.61 81 GLU A CA 1
ATOM 624 C C . GLU A 1 81 ? 5.708 13.120 28.941 1.00 41.63 81 GLU A C 1
ATOM 625 O O . GLU A 1 81 ? 6.845 12.885 29.344 1.00 40.27 81 GLU A O 1
ATOM 631 N N . LEU A 1 82 ? 5.066 12.359 28.061 1.00 40.39 82 LEU A N 1
ATOM 632 C CA . LEU A 1 82 ? 5.653 11.173 27.453 1.00 40.28 82 LEU A CA 1
ATOM 633 C C . LEU A 1 82 ? 6.877 11.604 26.660 1.00 40.22 82 LEU A C 1
ATOM 634 O O . LEU A 1 82 ? 7.949 10.995 26.756 1.00 37.36 82 LEU A O 1
ATOM 639 N N . VAL A 1 83 ? 6.709 12.666 25.876 1.00 39.52 83 VAL A N 1
ATOM 640 C CA . VAL A 1 83 ? 7.802 13.195 25.072 1.00 38.51 83 VAL A CA 1
ATOM 641 C C . VAL A 1 83 ? 8.953 13.627 25.974 1.00 38.64 83 VAL A C 1
ATOM 642 O O . VAL A 1 83 ? 10.118 13.355 25.678 1.00 38.88 83 VAL A O 1
ATOM 646 N N . GLY A 1 84 ? 8.614 14.292 27.077 1.00 38.22 84 GLY A N 1
ATOM 647 C CA . GLY A 1 84 ? 9.622 14.756 28.015 1.00 37.57 84 GLY A CA 1
ATOM 648 C C . GLY A 1 84 ? 10.405 13.610 28.614 1.00 39.59 84 GLY A C 1
ATOM 649 O O . GLY A 1 84 ? 11.546 13.773 29.040 1.00 39.92 84 GLY A O 1
ATOM 650 N N . ASP A 1 85 ? 9.796 12.434 28.656 1.00 39.73 85 ASP A N 1
ATOM 651 C CA . ASP A 1 85 ? 10.501 11.288 29.198 1.00 41.30 85 ASP A CA 1
ATOM 652 C C . ASP A 1 85 ? 11.594 10.861 28.220 1.00 39.62 85 ASP A C 1
ATOM 653 O O . ASP A 1 85 ? 12.709 10.557 28.632 1.00 39.66 85 ASP A O 1
ATOM 658 N N . VAL A 1 86 ? 11.273 10.870 26.929 1.00 38.15 86 VAL A N 1
ATOM 659 C CA . VAL A 1 86 ? 12.231 10.494 25.902 1.00 38.70 86 VAL A CA 1
ATOM 660 C C . VAL A 1 86 ? 13.419 11.446 25.981 1.00 40.81 86 VAL A C 1
ATOM 661 O O . VAL A 1 86 ? 14.579 11.019 25.919 1.00 40.97 86 VAL A O 1
ATOM 665 N N . VAL A 1 87 ? 13.127 12.735 26.130 1.00 40.49 87 VAL A N 1
ATOM 666 C CA . VAL A 1 87 ? 14.176 13.738 26.247 1.00 38.42 87 VAL A CA 1
ATOM 667 C C . VAL A 1 87 ? 15.050 13.412 27.453 1.00 38.27 87 VAL A C 1
ATOM 668 O O . VAL A 1 87 ? 16.269 13.575 27.412 1.00 39.29 87 VAL A O 1
ATOM 672 N N . GLY A 1 88 ? 14.425 12.942 28.528 1.00 37.04 88 GLY A N 1
ATOM 673 C CA . GLY A 1 88 ? 15.184 12.596 29.716 1.00 35.21 88 GLY A CA 1
ATOM 674 C C . GLY A 1 88 ? 16.098 11.418 29.446 1.00 35.82 88 GLY A C 1
ATOM 675 O O . GLY A 1 88 ? 17.191 11.333 29.998 1.00 35.91 88 GLY A O 1
ATOM 676 N N . VAL A 1 89 ? 15.648 10.498 28.598 1.00 36.02 89 VAL A N 1
ATOM 677 C CA . VAL A 1 89 ? 16.460 9.339 28.261 1.00 35.12 89 VAL A CA 1
ATOM 678 C C . VAL A 1 89 ? 17.740 9.821 27.586 1.00 35.92 89 VAL A C 1
ATOM 679 O O . VAL A 1 89 ? 18.830 9.504 28.045 1.00 35.27 89 VAL A O 1
ATOM 683 N N . LEU A 1 90 ? 17.611 10.587 26.501 1.00 37.12 90 LEU A N 1
ATOM 684 C CA . LEU A 1 90 ? 18.798 11.105 25.805 1.00 39.34 90 LEU A CA 1
ATOM 685 C C . LEU A 1 90 ? 19.711 11.837 26.783 1.00 39.56 90 LEU A C 1
ATOM 686 O O . LEU A 1 90 ? 20.934 11.654 26.762 1.00 37.57 90 LEU A O 1
ATOM 691 N N . ASP A 1 91 ? 19.114 12.665 27.639 1.00 40.98 91 ASP A N 1
ATOM 692 C CA . ASP A 1 91 ? 19.889 13.407 28.630 1.00 43.19 91 ASP A CA 1
ATOM 693 C C . ASP A 1 91 ? 20.658 12.484 29.569 1.00 44.24 91 ASP A C 1
ATOM 694 O O . ASP A 1 91 ? 21.772 12.811 29.980 1.00 45.26 91 ASP A O 1
ATOM 699 N N . SER A 1 92 ? 20.071 11.339 29.913 1.00 44.66 92 SER A N 1
ATOM 700 C CA . SER A 1 92 ? 20.742 10.386 30.794 1.00 46.59 92 SER A CA 1
ATOM 701 C C . SER A 1 92 ? 21.985 9.827 30.122 1.00 45.71 92 SER A C 1
ATOM 702 O O . SER A 1 92 ? 22.992 9.582 30.777 1.00 46.14 92 SER A O 1
ATOM 705 N N . TYR A 1 93 ? 21.906 9.624 28.813 1.00 47.05 93 TYR A N 1
ATOM 706 C CA . TYR A 1 93 ? 23.035 9.112 28.045 1.00 47.57 93 TYR A CA 1
ATOM 707 C C . TYR A 1 93 ? 23.913 10.232 27.491 1.00 47.80 93 TYR A C 1
ATOM 708 O O . TYR A 1 93 ? 24.874 9.969 26.766 1.00 48.34 93 TYR A O 1
ATOM 717 N N . GLY A 1 94 ? 23.589 11.475 27.836 1.00 46.57 94 GLY A N 1
ATOM 718 C CA . GLY A 1 94 ? 24.368 12.599 27.346 1.00 45.75 94 GLY A CA 1
ATOM 719 C C . GLY A 1 94 ? 24.455 12.570 25.833 1.00 45.89 94 GLY A C 1
ATOM 720 O O . GLY A 1 94 ? 25.523 12.756 25.254 1.00 48.10 94 GLY A O 1
ATOM 721 N N . ALA A 1 95 ? 23.321 12.327 25.185 1.00 44.63 95 ALA A N 1
ATOM 722 C CA . ALA A 1 95 ? 23.277 12.263 23.737 1.00 42.37 95 ALA A CA 1
ATOM 723 C C . ALA A 1 95 ? 22.563 13.485 23.167 1.00 42.20 95 ALA A C 1
ATOM 724 O O . ALA A 1 95 ? 21.424 13.773 23.535 1.00 41.90 95 ALA A O 1
ATOM 726 N N . GLU A 1 96 ? 23.233 14.201 22.265 1.00 42.21 96 GLU A N 1
ATOM 727 C CA . GLU A 1 96 ? 22.640 15.386 21.647 1.00 40.42 96 GLU A CA 1
ATOM 728 C C . GLU A 1 96 ? 21.453 14.982 20.788 1.00 38.43 96 GLU A C 1
ATOM 729 O O . GLU A 1 96 ? 20.407 15.635 20.786 1.00 36.71 96 GLU A O 1
ATOM 735 N N . GLN A 1 97 ? 21.632 13.897 20.048 1.00 38.41 97 GLN A N 1
ATOM 736 C CA . GLN A 1 97 ? 20.594 13.379 19.174 1.00 38.22 97 GLN A CA 1
ATOM 737 C C . GLN A 1 97 ? 20.425 11.883 19.357 1.00 37.63 97 GLN A C 1
ATOM 738 O O . GLN A 1 97 ? 21.251 11.216 19.974 1.00 37.17 97 GLN A O 1
ATOM 744 N N . ALA A 1 98 ? 19.351 11.359 18.790 1.00 35.73 98 ALA A N 1
ATOM 745 C CA . ALA A 1 98 ? 19.086 9.941 18.873 1.00 35.81 98 ALA A CA 1
ATOM 746 C C . ALA A 1 98 ? 18.035 9.577 17.865 1.00 35.50 98 ALA A C 1
ATOM 747 O O . ALA A 1 98 ? 17.226 10.414 17.462 1.00 34.83 98 ALA A O 1
ATOM 749 N N . PHE A 1 99 ? 18.075 8.322 17.440 1.00 36.34 99 PHE A N 1
ATOM 750 C CA . PHE A 1 99 ? 17.084 7.794 16.522 1.00 35.55 99 PHE A CA 1
ATOM 751 C C . PHE A 1 99 ? 15.993 7.289 17.465 1.00 35.20 99 PHE A C 1
ATOM 752 O O . PHE A 1 99 ? 16.291 6.628 18.464 1.00 34.48 99 PHE A O 1
ATOM 760 N N . VAL A 1 100 ? 14.740 7.626 17.182 1.00 34.96 100 VAL A N 1
ATOM 761 C CA . VAL A 1 100 ? 13.649 7.190 18.040 1.00 35.61 100 VAL A CA 1
ATOM 762 C C . VAL A 1 100 ? 12.689 6.341 17.228 1.00 37.52 100 VAL A C 1
ATOM 763 O O . VAL A 1 100 ? 12.251 6.734 16.150 1.00 39.68 100 VAL A O 1
ATOM 767 N N . VAL A 1 101 ? 12.383 5.157 17.750 1.00 38.60 101 VAL A N 1
ATOM 768 C CA . VAL A 1 101 ? 11.487 4.215 17.082 1.00 35.53 101 VAL A CA 1
ATOM 769 C C . VAL A 1 101 ? 10.342 3.912 18.030 1.00 34.40 101 VAL A C 1
ATOM 770 O O . VAL A 1 101 ? 10.566 3.503 19.168 1.00 33.60 101 VAL A O 1
ATOM 774 N N . GLY A 1 102 ? 9.113 4.103 17.567 1.00 33.06 102 GLY A N 1
ATOM 775 C CA . GLY A 1 102 ? 7.986 3.841 18.428 1.00 30.19 102 GLY A CA 1
ATOM 776 C C . GLY A 1 102 ? 6.951 2.988 17.740 1.00 33.24 102 GLY A C 1
ATOM 777 O O . GLY A 1 102 ? 6.772 3.095 16.531 1.00 34.42 102 GLY A O 1
ATOM 778 N N . HIS A 1 103 ? 6.281 2.137 18.514 1.00 35.15 103 HIS A N 1
ATOM 779 C CA . HIS A 1 103 ? 5.239 1.258 17.994 1.00 37.93 103 HIS A CA 1
ATOM 780 C C . HIS A 1 103 ? 3.945 1.533 18.731 1.00 35.54 103 HIS A C 1
ATOM 781 O O . HIS A 1 103 ? 3.960 1.773 19.921 1.00 34.44 103 HIS A O 1
ATOM 788 N N . ASP A 1 104 ? 2.827 1.472 18.018 1.00 37.78 104 ASP A N 1
ATOM 789 C CA . ASP A 1 104 ? 1.523 1.726 18.615 1.00 39.57 104 ASP A CA 1
ATOM 790 C C . ASP A 1 104 ? 1.599 3.054 19.352 1.00 39.11 104 ASP A C 1
ATOM 791 O O . ASP A 1 104 ? 2.016 4.051 18.768 1.00 41.14 104 ASP A O 1
ATOM 796 N N . TRP A 1 105 ? 1.215 3.072 20.626 1.00 36.75 105 TRP A N 1
ATOM 797 C CA . TRP A 1 105 ? 1.271 4.305 21.399 1.00 37.24 105 TRP A CA 1
ATOM 798 C C . TRP A 1 105 ? 2.672 4.886 21.427 1.00 37.29 105 TRP A C 1
ATOM 799 O O . TRP A 1 105 ? 2.851 6.080 21.671 1.00 38.01 105 TRP A O 1
ATOM 810 N N . GLY A 1 106 ? 3.664 4.040 21.183 1.00 34.83 106 GLY A N 1
ATOM 811 C CA . GLY A 1 106 ? 5.032 4.509 21.174 1.00 35.30 106 GLY A CA 1
ATOM 812 C C . GLY A 1 106 ? 5.302 5.411 19.980 1.00 35.88 106 GLY A C 1
ATOM 813 O O . GLY A 1 106 ? 6.150 6.302 20.047 1.00 34.38 106 GLY A O 1
ATOM 814 N N . ALA A 1 107 ? 4.573 5.187 18.890 1.00 35.93 107 ALA A N 1
ATOM 815 C CA . ALA A 1 107 ? 4.746 5.982 17.677 1.00 38.55 107 ALA A CA 1
ATOM 816 C C . ALA A 1 107 ? 4.348 7.459 17.859 1.00 38.72 107 ALA A C 1
ATOM 817 O O . ALA A 1 107 ? 5.122 8.352 17.536 1.00 38.78 107 ALA A O 1
ATOM 819 N N . PRO A 1 108 ? 3.137 7.732 18.370 1.00 39.47 108 PRO A N 1
ATOM 820 C CA . PRO A 1 108 ? 2.736 9.130 18.561 1.00 38.53 108 PRO A CA 1
ATOM 821 C C . PRO A 1 108 ? 3.756 9.888 19.397 1.00 39.94 108 PRO A C 1
ATOM 822 O O . PRO A 1 108 ? 4.008 11.071 19.156 1.00 39.19 108 PRO A O 1
ATOM 826 N N . VAL A 1 109 ? 4.329 9.202 20.389 1.00 38.93 109 VAL A N 1
ATOM 827 C CA . VAL A 1 109 ? 5.327 9.806 21.266 1.00 35.44 109 VAL A CA 1
ATOM 828 C C . VAL A 1 109 ? 6.621 10.053 20.504 1.00 36.16 109 VAL A C 1
ATOM 829 O O . VAL A 1 109 ? 7.279 11.071 20.718 1.00 34.15 109 VAL A O 1
ATOM 833 N N . ALA A 1 110 ? 6.983 9.118 19.623 1.00 33.95 110 ALA A N 1
ATOM 834 C CA . ALA A 1 110 ? 8.194 9.251 18.814 1.00 35.61 110 ALA A CA 1
ATOM 835 C C . ALA A 1 110 ? 7.978 10.330 17.743 1.00 35.53 110 ALA A C 1
ATOM 836 O O . ALA A 1 110 ? 8.855 11.165 17.506 1.00 33.72 110 ALA A O 1
ATOM 838 N N . TRP A 1 111 ? 6.812 10.306 17.103 1.00 34.00 111 TRP A N 1
ATOM 839 C CA . TRP A 1 111 ? 6.478 11.293 16.075 1.00 36.42 111 TRP A CA 1
ATOM 840 C C . TRP A 1 111 ? 6.484 12.678 16.716 1.00 37.01 111 TRP A C 1
ATOM 841 O O . TRP A 1 111 ? 7.129 13.600 16.227 1.00 40.82 111 TRP A O 1
ATOM 852 N N . THR A 1 112 ? 5.762 12.811 17.820 1.00 37.75 112 THR A N 1
ATOM 853 C CA . THR A 1 112 ? 5.657 14.083 18.513 1.00 38.86 112 THR A CA 1
ATOM 854 C C . THR A 1 112 ? 7.000 14.537 19.058 1.00 39.40 112 THR A C 1
ATOM 855 O O . THR A 1 112 ? 7.279 15.736 19.122 1.00 40.55 112 THR A O 1
ATOM 859 N N . PHE A 1 113 ? 7.837 13.580 19.442 1.00 37.94 113 PHE A N 1
ATOM 860 C CA . PHE A 1 113 ? 9.163 13.903 19.941 1.00 37.25 113 PHE A CA 1
ATOM 861 C C . PHE A 1 113 ? 9.969 14.566 18.819 1.00 38.45 113 PHE A C 1
ATOM 862 O O . PHE A 1 113 ? 10.720 15.507 19.059 1.00 41.19 113 PHE A O 1
ATOM 870 N N . ALA A 1 114 ? 9.815 14.059 17.600 1.00 39.62 114 ALA A N 1
ATOM 871 C CA . ALA A 1 114 ? 10.532 14.589 16.441 1.00 41.89 114 ALA A CA 1
ATOM 872 C C . ALA A 1 114 ? 9.949 15.935 16.011 1.00 42.87 114 ALA A C 1
ATOM 873 O O . ALA A 1 114 ? 10.668 16.823 15.547 1.00 40.23 114 ALA A O 1
ATOM 875 N N . TRP A 1 115 ? 8.638 16.064 16.177 1.00 43.92 115 TRP A N 1
ATOM 876 C CA . TRP A 1 115 ? 7.912 17.272 15.829 1.00 44.15 115 TRP A CA 1
ATOM 877 C C . TRP A 1 115 ? 8.354 18.434 16.710 1.00 44.52 115 TRP A C 1
ATOM 878 O O . TRP A 1 115 ? 8.706 19.504 16.209 1.00 46.65 115 TRP A O 1
ATOM 889 N N . LEU A 1 116 ? 8.353 18.207 18.021 1.00 43.66 116 LEU A N 1
ATOM 890 C CA . LEU A 1 116 ? 8.721 19.232 18.993 1.00 43.65 116 LEU A CA 1
ATOM 891 C C . LEU A 1 116 ? 10.217 19.416 19.240 1.00 42.98 116 LEU A C 1
ATOM 892 O O . LEU A 1 116 ? 10.650 20.510 19.594 1.00 44.01 116 LEU A O 1
ATOM 897 N N . HIS A 1 117 ? 11.007 18.360 19.068 1.00 41.94 117 HIS A N 1
ATOM 898 C CA . HIS A 1 117 ? 12.443 18.453 19.309 1.00 40.02 117 HIS A CA 1
ATOM 899 C C . HIS A 1 117 ? 13.318 17.968 18.149 1.00 41.68 117 HIS A C 1
ATOM 900 O O . HIS A 1 117 ? 14.190 17.114 18.332 1.00 41.54 117 HIS A O 1
ATOM 907 N N . PRO A 1 118 ? 13.107 18.514 16.940 1.00 42.06 118 PRO A N 1
ATOM 908 C CA . PRO A 1 118 ? 13.901 18.105 15.773 1.00 42.08 118 PRO A CA 1
ATOM 909 C C . PRO A 1 118 ? 15.412 18.188 15.978 1.00 41.41 118 PRO A C 1
ATOM 910 O O . PRO A 1 118 ? 16.171 17.447 15.347 1.00 42.69 118 PRO A O 1
ATOM 914 N N . ASP A 1 119 ? 15.837 19.082 16.868 1.00 40.00 119 ASP A N 1
ATOM 915 C CA . ASP A 1 119 ? 17.253 19.282 17.181 1.00 38.00 119 ASP A CA 1
ATOM 916 C C . ASP A 1 119 ? 17.849 18.134 18.004 1.00 39.03 119 ASP A C 1
ATOM 917 O O . ASP A 1 119 ? 19.071 18.016 18.138 1.00 36.04 119 ASP A O 1
ATOM 922 N N . ARG A 1 120 ? 16.981 17.295 18.561 1.00 38.92 120 ARG A N 1
ATOM 923 C CA . ARG A 1 120 ? 17.433 16.168 19.363 1.00 39.60 120 ARG A CA 1
ATOM 924 C C . ARG A 1 120 ? 17.167 14.860 18.632 1.00 38.29 120 ARG A C 1
ATOM 925 O O . ARG A 1 120 ? 17.489 13.788 19.136 1.00 37.99 120 ARG A O 1
ATOM 933 N N . CYS A 1 121 ? 16.601 14.957 17.436 1.00 38.67 121 CYS A N 1
ATOM 934 C CA . CYS A 1 121 ? 16.236 13.773 16.663 1.00 38.26 121 CYS A CA 1
ATOM 935 C C . CYS A 1 121 ? 16.985 13.567 15.350 1.00 38.40 121 CYS A C 1
ATOM 936 O O . CYS A 1 121 ? 16.889 14.377 14.436 1.00 39.97 121 CYS A O 1
ATOM 939 N N . ALA A 1 122 ? 17.716 12.459 15.259 1.00 38.37 122 ALA A N 1
ATOM 940 C CA . ALA A 1 122 ? 18.482 12.128 14.059 1.00 36.73 122 ALA A CA 1
ATOM 941 C C . ALA A 1 122 ? 17.623 11.353 13.071 1.00 35.99 122 ALA A C 1
ATOM 942 O O . ALA A 1 122 ? 17.999 11.145 11.914 1.00 37.06 122 ALA A O 1
ATOM 944 N N . GLY A 1 123 ? 16.457 10.929 13.531 1.00 35.55 123 GLY A N 1
ATOM 945 C CA . GLY A 1 123 ? 15.565 10.184 12.671 1.00 35.01 123 GLY A CA 1
ATOM 946 C C . GLY A 1 123 ? 14.448 9.601 13.499 1.00 35.97 123 GLY A C 1
ATOM 947 O O . GLY A 1 123 ? 14.621 9.328 14.688 1.00 35.12 123 GLY A O 1
ATOM 948 N N . VAL A 1 124 ? 13.292 9.412 12.881 1.00 35.98 124 VAL A N 1
ATOM 949 C CA . VAL A 1 124 ? 12.166 8.864 13.605 1.00 35.99 124 VAL A CA 1
ATOM 950 C C . VAL A 1 124 ? 11.472 7.805 12.761 1.00 36.82 124 VAL A C 1
ATOM 951 O O . VAL A 1 124 ? 11.379 7.926 11.535 1.00 36.70 124 VAL A O 1
ATOM 955 N N . VAL A 1 125 ? 11.021 6.746 13.423 1.00 35.88 125 VAL A N 1
ATOM 956 C CA . VAL A 1 125 ? 10.327 5.665 12.744 1.00 36.13 125 VAL A CA 1
ATOM 957 C C . VAL A 1 125 ? 9.086 5.321 13.540 1.00 36.33 125 VAL A C 1
ATOM 958 O O . VAL A 1 125 ? 9.174 5.004 14.720 1.00 39.35 125 VAL A O 1
ATOM 962 N N . GLY A 1 126 ? 7.928 5.412 12.902 1.00 35.01 126 GLY A N 1
ATOM 963 C CA . GLY A 1 126 ? 6.698 5.065 13.582 1.00 34.27 126 GLY A CA 1
ATOM 964 C C . GLY A 1 126 ? 6.274 3.718 13.034 1.00 36.94 126 GLY A C 1
ATOM 965 O O . GLY A 1 126 ? 6.298 3.505 11.819 1.00 38.06 126 GLY A O 1
ATOM 966 N N . ILE A 1 127 ? 5.921 2.786 13.909 1.00 37.15 127 ILE A N 1
ATOM 967 C CA . ILE A 1 127 ? 5.489 1.479 13.438 1.00 37.86 127 ILE A CA 1
ATOM 968 C C . ILE A 1 127 ? 4.024 1.292 13.800 1.00 38.39 127 ILE A C 1
ATOM 969 O O . ILE A 1 127 ? 3.610 1.611 14.913 1.00 39.21 127 ILE A O 1
ATOM 974 N N . SER A 1 128 ? 3.246 0.795 12.840 1.00 39.98 128 SER A N 1
ATOM 975 C CA . SER A 1 128 ? 1.813 0.555 13.012 1.00 41.88 128 SER A CA 1
ATOM 976 C C . SER A 1 128 ? 0.975 1.823 12.901 1.00 42.83 128 SER A C 1
ATOM 977 O O . SER A 1 128 ? 0.032 1.880 12.108 1.00 44.50 128 SER A O 1
ATOM 980 N N . VAL A 1 129 ? 1.315 2.837 13.690 1.00 42.41 129 VAL A N 1
ATOM 981 C CA . VAL A 1 129 ? 0.569 4.095 13.676 1.00 42.94 129 VAL A CA 1
ATOM 982 C C . VAL A 1 129 ? 1.305 5.255 12.999 1.00 43.18 129 VAL A C 1
ATOM 983 O O . VAL A 1 129 ? 2.207 5.848 13.582 1.00 42.82 129 VAL A O 1
ATOM 987 N N . PRO A 1 130 ? 0.911 5.602 11.761 1.00 44.03 130 PRO A N 1
ATOM 988 C CA . PRO A 1 130 ? 1.540 6.699 11.016 1.00 44.27 130 PRO A CA 1
ATOM 989 C C . PRO A 1 130 ? 1.364 8.060 11.693 1.00 45.65 130 PRO A C 1
ATOM 990 O O . PRO A 1 130 ? 0.463 8.246 12.510 1.00 44.75 130 PRO A O 1
ATOM 994 N N . PHE A 1 131 ? 2.238 9.005 11.360 1.00 46.59 131 PHE A N 1
ATOM 995 C CA . PHE A 1 131 ? 2.176 10.343 11.939 1.00 46.50 131 PHE A CA 1
ATOM 996 C C . PHE A 1 131 ? 0.805 10.940 11.640 1.00 48.32 131 PHE A C 1
ATOM 997 O O . PHE A 1 131 ? 0.345 10.901 10.498 1.00 49.95 131 PHE A O 1
ATOM 1005 N N . ALA A 1 132 ? 0.158 11.487 12.665 1.00 49.06 132 ALA A N 1
ATOM 1006 C CA . ALA A 1 132 ? -1.175 12.059 12.511 1.00 49.42 132 ALA A CA 1
ATOM 1007 C C . ALA A 1 132 ? -1.297 13.480 13.048 1.00 50.90 132 ALA A C 1
ATOM 1008 O O . ALA A 1 132 ? -2.403 13.959 13.309 1.00 51.49 132 ALA A O 1
ATOM 1010 N N . GLY A 1 133 ? -0.165 14.154 13.210 1.00 50.91 133 GLY A N 1
ATOM 1011 C CA . GLY A 1 133 ? -0.187 15.510 13.716 1.00 51.99 133 GLY A CA 1
ATOM 1012 C C . GLY A 1 133 ? -0.910 15.590 15.045 1.00 53.96 133 GLY A C 1
ATOM 1013 O O . GLY A 1 133 ? -0.770 14.693 15.883 1.00 54.07 133 GLY A O 1
ATOM 1014 N N . ARG A 1 134 ? -1.683 16.658 15.237 1.00 53.61 134 ARG A N 1
ATOM 1015 C CA . ARG A 1 134 ? -2.433 16.863 16.476 1.00 52.54 134 ARG A CA 1
ATOM 1016 C C . ARG A 1 134 ? -3.488 15.777 16.659 1.00 51.62 134 ARG A C 1
ATOM 1017 O O . ARG A 1 134 ? -4.156 15.714 17.692 1.00 50.75 134 ARG A O 1
ATOM 1025 N N . GLY A 1 135 ? -3.644 14.933 15.646 1.00 51.30 135 GLY A N 1
ATOM 1026 C CA . GLY A 1 135 ? -4.621 13.865 15.728 1.00 53.04 135 GLY A CA 1
ATOM 1027 C C . GLY A 1 135 ? -4.151 12.761 16.652 1.00 54.01 135 GLY A C 1
ATOM 1028 O O . GLY A 1 135 ? -4.964 12.026 17.213 1.00 54.04 135 GLY A O 1
ATOM 1029 N N . VAL A 1 136 ? -2.831 12.663 16.812 1.00 54.63 136 VAL A N 1
ATOM 1030 C CA . VAL A 1 136 ? -2.196 11.651 17.652 1.00 55.40 136 VAL A CA 1
ATOM 1031 C C . VAL A 1 136 ? -2.349 10.293 16.980 1.00 55.84 136 VAL A C 1
ATOM 1032 O O . VAL A 1 136 ? -1.361 9.635 16.662 1.00 55.83 136 VAL A O 1
ATOM 1036 N N . ILE A 1 137 ? -3.590 9.882 16.750 1.00 57.41 137 ILE A N 1
ATOM 1037 C CA . ILE A 1 137 ? -3.854 8.620 16.077 1.00 59.73 137 ILE A CA 1
ATOM 1038 C C . ILE A 1 137 ? -4.757 8.906 14.888 1.00 62.46 137 ILE A C 1
ATOM 1039 O O . ILE A 1 137 ? -5.904 9.322 15.057 1.00 63.04 137 ILE A O 1
ATOM 1044 N N . GLY A 1 138 ? -4.233 8.686 13.686 1.00 64.25 138 GLY A N 1
ATOM 1045 C CA . GLY A 1 138 ? -5.012 8.930 12.487 1.00 66.15 138 GLY A CA 1
ATOM 1046 C C . GLY A 1 138 ? -6.097 7.893 12.283 1.00 67.17 138 GLY A C 1
ATOM 1047 O O . GLY A 1 138 ? -5.881 6.710 12.531 1.00 66.64 138 GLY A O 1
ATOM 1048 N N . LEU A 1 139 ? -7.267 8.342 11.834 1.00 69.15 139 LEU A N 1
ATOM 1049 C CA . LEU A 1 139 ? -8.399 7.453 11.586 1.00 69.91 139 LEU A CA 1
ATOM 1050 C C . LEU A 1 139 ? -8.970 7.706 10.192 1.00 70.96 139 LEU A C 1
ATOM 1051 O O . LEU A 1 139 ? -8.841 8.805 9.651 1.00 71.35 139 LEU A O 1
ATOM 1056 N N . PRO A 1 140 ? -9.611 6.687 9.594 1.00 71.70 140 PRO A N 1
ATOM 1057 C CA . PRO A 1 140 ? -10.203 6.791 8.257 1.00 72.12 140 PRO A CA 1
ATOM 1058 C C . PRO A 1 140 ? -10.943 8.097 8.015 1.00 72.27 140 PRO A C 1
ATOM 1059 O O . PRO A 1 140 ? -11.041 8.564 6.883 1.00 73.22 140 PRO A O 1
ATOM 1063 N N . GLY A 1 141 ? -11.465 8.688 9.078 1.00 71.79 141 GLY A N 1
ATOM 1064 C CA . GLY A 1 141 ? -12.179 9.936 8.917 1.00 71.79 141 GLY A CA 1
ATOM 1065 C C . GLY A 1 141 ? -11.273 11.133 9.101 1.00 71.97 141 GLY A C 1
ATOM 1066 O O . GLY A 1 141 ? -11.269 12.049 8.278 1.00 71.60 141 GLY A O 1
ATOM 1067 N N . SER A 1 142 ? -10.501 11.120 10.184 1.00 71.90 142 SER A N 1
ATOM 1068 C CA . SER A 1 142 ? -9.587 12.213 10.496 1.00 71.03 142 SER A CA 1
ATOM 1069 C C . SER A 1 142 ? -8.138 11.730 10.519 1.00 70.68 142 SER A C 1
ATOM 1070 O O . SER A 1 142 ? -7.648 11.243 11.539 1.00 70.87 142 SER A O 1
ATOM 1073 N N . PRO A 1 143 ? -7.431 11.862 9.386 1.00 70.25 143 PRO A N 1
ATOM 1074 C CA . PRO A 1 143 ? -6.034 11.432 9.295 1.00 68.73 143 PRO A CA 1
ATOM 1075 C C . PRO A 1 143 ? -5.066 12.265 10.136 1.00 66.92 143 PRO A C 1
ATOM 1076 O O . PRO A 1 143 ? -4.065 11.742 10.624 1.00 66.53 143 PRO A O 1
ATOM 1080 N N . PHE A 1 144 ? -5.359 13.551 10.311 1.00 65.79 144 PHE A N 1
ATOM 1081 C CA . PHE A 1 144 ? -4.480 14.417 11.095 1.00 65.52 144 PHE A CA 1
ATOM 1082 C C . PHE A 1 144 ? -5.160 15.218 12.198 1.00 65.99 144 PHE A C 1
ATOM 1083 O O . PHE A 1 144 ? -4.671 16.278 12.592 1.00 64.17 144 PHE A O 1
ATOM 1091 N N . GLY A 1 145 ? -6.281 14.707 12.699 1.00 66.90 145 GLY A N 1
ATOM 1092 C CA . GLY A 1 145 ? -6.986 15.388 13.770 1.00 68.42 145 GLY A CA 1
ATOM 1093 C C . GLY A 1 145 ? -7.730 16.624 13.317 1.00 70.11 145 GLY A C 1
ATOM 1094 O O . GLY A 1 145 ? -7.743 17.642 14.010 1.00 69.06 145 GLY A O 1
ATOM 1095 N N . GLU A 1 146 ? -8.350 16.537 12.146 1.00 72.29 146 GLU A N 1
ATOM 1096 C CA . GLU A 1 146 ? -9.107 17.657 11.612 1.00 74.32 146 GLU A CA 1
ATOM 1097 C C . GLU A 1 146 ? -10.208 18.042 12.594 1.00 75.23 146 GLU A C 1
ATOM 1098 O O . GLU A 1 146 ? -10.407 19.223 12.875 1.00 75.74 146 GLU A O 1
ATOM 1104 N N . ARG A 1 147 ? -10.917 17.049 13.123 1.00 76.18 147 ARG A N 1
ATOM 1105 C CA . ARG A 1 147 ? -11.977 17.325 14.086 1.00 77.39 147 ARG A CA 1
ATOM 1106 C C . ARG A 1 147 ? -11.564 16.878 15.485 1.00 77.85 147 ARG A C 1
ATOM 1107 O O . ARG A 1 147 ? -10.478 16.331 15.680 1.00 77.83 147 ARG A O 1
ATOM 1115 N N . ARG A 1 148 ? -12.437 17.125 16.456 1.00 78.84 148 ARG A N 1
ATOM 1116 C CA . ARG A 1 148 ? -12.179 16.745 17.837 1.00 79.47 148 ARG A CA 1
ATOM 1117 C C . ARG A 1 148 ? -12.197 15.224 17.949 1.00 79.73 148 ARG A C 1
ATOM 1118 O O . ARG A 1 148 ? -13.058 14.556 17.377 1.00 78.92 148 ARG A O 1
ATOM 1126 N N . PRO A 1 149 ? -11.235 14.657 18.688 1.00 80.23 149 PRO A N 1
ATOM 1127 C CA . PRO A 1 149 ? -11.128 13.209 18.876 1.00 81.29 149 PRO A CA 1
ATOM 1128 C C . PRO A 1 149 ? -12.366 12.542 19.480 1.00 82.25 149 PRO A C 1
ATOM 1129 O O . PRO A 1 149 ? -13.012 11.714 18.837 1.00 81.38 149 PRO A O 1
ATOM 1133 N N . SER A 1 150 ? -12.685 12.908 20.717 1.00 83.24 150 SER A N 1
ATOM 1134 C CA . SER A 1 150 ? -13.822 12.334 21.432 1.00 85.55 150 SER A CA 1
ATOM 1135 C C . SER A 1 150 ? -15.116 12.303 20.629 1.00 86.13 150 SER A C 1
ATOM 1136 O O . SER A 1 150 ? -15.606 11.232 20.269 1.00 86.59 150 SER A O 1
ATOM 1139 N N . ASP A 1 151 ? -15.670 13.480 20.360 1.00 87.14 151 ASP A N 1
ATOM 1140 C CA . ASP A 1 151 ? -16.915 13.598 19.607 1.00 87.60 151 ASP A CA 1
ATOM 1141 C C . ASP A 1 151 ? -16.868 12.879 18.261 1.00 87.52 151 ASP A C 1
ATOM 1142 O O . ASP A 1 151 ? -17.850 12.260 17.850 1.00 87.57 151 ASP A O 1
ATOM 1147 N N . TYR A 1 152 ? -15.733 12.955 17.572 1.00 87.49 152 TYR A N 1
ATOM 1148 C CA . TYR A 1 152 ? -15.620 12.279 16.289 1.00 87.35 152 TYR A CA 1
ATOM 1149 C C . TYR A 1 152 ? -15.767 10.778 16.490 1.00 87.87 152 TYR A C 1
ATOM 1150 O O . TYR A 1 152 ? -16.188 10.058 15.586 1.00 86.63 152 TYR A O 1
ATOM 1159 N N . HIS A 1 153 ? -15.400 10.312 17.681 1.00 90.20 153 HIS A N 1
ATOM 1160 C CA . HIS A 1 153 ? -15.509 8.896 18.015 1.00 92.22 153 HIS A CA 1
ATOM 1161 C C . HIS A 1 153 ? -16.987 8.549 18.103 1.00 93.22 153 HIS A C 1
ATOM 1162 O O . HIS A 1 153 ? -17.470 7.664 17.402 1.00 92.76 153 HIS A O 1
ATOM 1169 N N . LEU A 1 154 ? -17.691 9.262 18.981 1.00 95.12 154 LEU A N 1
ATOM 1170 C CA . LEU A 1 154 ? -19.121 9.059 19.199 1.00 96.90 154 LEU A CA 1
ATOM 1171 C C . LEU A 1 154 ? -19.829 8.824 17.874 1.00 97.86 154 LEU A C 1
ATOM 1172 O O . LEU A 1 154 ? -20.096 7.684 17.490 1.00 98.26 154 LEU A O 1
ATOM 1177 N N . GLU A 1 155 ? -20.133 9.912 17.178 1.00 99.36 155 GLU A N 1
ATOM 1178 C CA . GLU A 1 155 ? -20.797 9.812 15.889 1.00 100.89 155 GLU A CA 1
ATOM 1179 C C . GLU A 1 155 ? -19.756 9.256 14.924 1.00 101.02 155 GLU A C 1
ATOM 1180 O O . GLU A 1 155 ? -18.556 9.453 15.117 1.00 100.74 155 GLU A O 1
ATOM 1186 N N . LEU A 1 156 ? -20.214 8.558 13.893 1.00 101.43 156 LEU A N 1
ATOM 1187 C CA . LEU A 1 156 ? -19.303 7.966 12.925 1.00 101.68 156 LEU A CA 1
ATOM 1188 C C . LEU A 1 156 ? -18.379 6.984 13.645 1.00 101.65 156 LEU A C 1
ATOM 1189 O O . LEU A 1 156 ? -17.192 7.255 13.841 1.00 101.92 156 LEU A O 1
ATOM 1194 N N . ALA A 1 157 ? -18.945 5.850 14.048 1.00 101.16 157 ALA A N 1
ATOM 1195 C CA . ALA A 1 157 ? -18.208 4.803 14.743 1.00 100.63 157 ALA A CA 1
ATOM 1196 C C . ALA A 1 157 ? -19.163 3.767 15.326 1.00 100.44 157 ALA A C 1
ATOM 1197 O O . ALA A 1 157 ? -18.730 2.732 15.830 1.00 100.59 157 ALA A O 1
ATOM 1199 N N . GLY A 1 158 ? -20.462 4.049 15.262 1.00 99.33 158 GLY A N 1
ATOM 1200 C CA . GLY A 1 158 ? -21.440 3.113 15.790 1.00 97.99 158 GLY A CA 1
ATOM 1201 C C . GLY A 1 158 ? -22.725 3.759 16.278 1.00 96.94 158 GLY A C 1
ATOM 1202 O O . GLY A 1 158 ? -22.692 4.663 17.117 1.00 96.23 158 GLY A O 1
ATOM 1203 N N . PRO A 1 159 ? -23.883 3.309 15.765 1.00 96.02 159 PRO A N 1
ATOM 1204 C CA . PRO A 1 159 ? -25.201 3.835 16.140 1.00 94.88 159 PRO A CA 1
ATOM 1205 C C . PRO A 1 159 ? -25.377 3.822 17.652 1.00 93.10 159 PRO A C 1
ATOM 1206 O O . PRO A 1 159 ? -25.390 4.866 18.305 1.00 92.81 159 PRO A O 1
ATOM 1210 N N . GLY A 1 160 ? -25.520 2.619 18.194 1.00 91.58 160 GLY A N 1
ATOM 1211 C CA . GLY A 1 160 ? -25.671 2.457 19.626 1.00 89.84 160 GLY A CA 1
ATOM 1212 C C . GLY A 1 160 ? -24.455 1.709 20.129 1.00 88.15 160 GLY A C 1
ATOM 1213 O O . GLY A 1 160 ? -24.518 0.988 21.124 1.00 88.25 160 GLY A O 1
ATOM 1214 N N . ARG A 1 161 ? -23.342 1.883 19.421 1.00 86.53 161 ARG A N 1
ATOM 1215 C CA . ARG A 1 161 ? -22.090 1.229 19.773 1.00 84.18 161 ARG A CA 1
ATOM 1216 C C . ARG A 1 161 ? -21.145 2.155 20.531 1.00 81.70 161 ARG A C 1
ATOM 1217 O O . ARG A 1 161 ? -21.473 3.309 20.810 1.00 81.37 161 ARG A O 1
ATOM 1225 N N . VAL A 1 162 ? -19.967 1.634 20.860 1.00 78.60 162 VAL A N 1
ATOM 1226 C CA . VAL A 1 162 ? -18.966 2.397 21.590 1.00 75.15 162 VAL A CA 1
ATOM 1227 C C . VAL A 1 162 ? -17.583 2.219 20.979 1.00 72.04 162 VAL A C 1
ATOM 1228 O O . VAL A 1 162 ? -17.184 1.102 20.646 1.00 71.83 162 VAL A O 1
ATOM 1232 N N . TRP A 1 163 ? -16.862 3.325 20.826 1.00 68.26 163 TRP A N 1
ATOM 1233 C CA . TRP A 1 163 ? -15.506 3.281 20.289 1.00 65.39 163 TRP A CA 1
ATOM 1234 C C . TRP A 1 163 ? -14.650 2.756 21.438 1.00 63.15 163 TRP A C 1
ATOM 1235 O O . TRP A 1 163 ? -14.707 3.292 22.546 1.00 63.45 163 TRP A O 1
ATOM 1246 N N . TYR A 1 164 ? -13.865 1.715 21.182 1.00 60.93 164 TYR A N 1
ATOM 1247 C CA . TYR A 1 164 ? -13.038 1.130 22.232 1.00 60.26 164 TYR A CA 1
ATOM 1248 C C . TYR A 1 164 ? -12.167 2.140 22.984 1.00 59.49 164 TYR A C 1
ATOM 1249 O O . TYR A 1 164 ? -12.047 2.069 24.207 1.00 58.74 164 TYR A O 1
ATOM 1258 N N . GLN A 1 165 ? -11.565 3.081 22.264 1.00 58.81 165 GLN A N 1
ATOM 1259 C CA . GLN A 1 165 ? -10.716 4.081 22.900 1.00 58.45 165 GLN A CA 1
ATOM 1260 C C . GLN A 1 165 ? -11.451 4.867 23.980 1.00 58.88 165 GLN A C 1
ATOM 1261 O O . GLN A 1 165 ? -10.875 5.194 25.023 1.00 57.82 165 GLN A O 1
ATOM 1267 N N . ASP A 1 166 ? -12.720 5.181 23.730 1.00 58.49 166 ASP A N 1
ATOM 1268 C CA . ASP A 1 166 ? -13.511 5.926 24.707 1.00 58.22 166 ASP A CA 1
ATOM 1269 C C . ASP A 1 166 ? -13.843 5.015 25.887 1.00 55.23 166 ASP A C 1
ATOM 1270 O O . ASP A 1 166 ? -14.047 5.476 27.005 1.00 53.96 166 ASP A O 1
ATOM 1275 N N . TYR A 1 167 ? -13.903 3.717 25.615 1.00 52.77 167 TYR A N 1
ATOM 1276 C CA . TYR A 1 167 ? -14.183 2.725 26.638 1.00 51.86 167 TYR A CA 1
ATOM 1277 C C . TYR A 1 167 ? -12.940 2.650 27.525 1.00 50.52 167 TYR A C 1
ATOM 1278 O O . TYR A 1 167 ? -13.023 2.754 28.750 1.00 49.43 167 TYR A O 1
ATOM 1287 N N . PHE A 1 168 ? -11.787 2.474 26.883 1.00 49.69 168 PHE A N 1
ATOM 1288 C CA . PHE A 1 168 ? -10.500 2.423 27.569 1.00 46.38 168 PHE A CA 1
ATOM 1289 C C . PHE A 1 168 ? -10.389 3.608 28.508 1.00 46.40 168 PHE A C 1
ATOM 1290 O O . PHE A 1 168 ? -10.075 3.457 29.688 1.00 48.03 168 PHE A O 1
ATOM 1298 N N . ALA A 1 169 ? -10.654 4.792 27.965 1.00 46.34 169 ALA A N 1
ATOM 1299 C CA . ALA A 1 169 ? -10.562 6.046 28.710 1.00 46.38 169 ALA A CA 1
ATOM 1300 C C . ALA A 1 169 ? -11.407 6.105 29.971 1.00 45.16 169 ALA A C 1
ATOM 1301 O O . ALA A 1 169 ? -11.098 6.859 30.898 1.00 44.55 169 ALA A O 1
ATOM 1303 N N . VAL A 1 170 ? -12.479 5.323 30.013 1.00 46.31 170 VAL A N 1
ATOM 1304 C CA . VAL A 1 170 ? -13.345 5.323 31.190 1.00 47.37 170 VAL A CA 1
ATOM 1305 C C . VAL A 1 170 ? -12.585 4.735 32.386 1.00 46.74 170 VAL A C 1
ATOM 1306 O O . VAL A 1 170 ? -12.752 5.183 33.524 1.00 46.14 170 VAL A O 1
ATOM 1310 N N . GLN A 1 171 ? -11.756 3.731 32.117 1.00 45.97 171 GLN A N 1
ATOM 1311 C CA . GLN A 1 171 ? -10.934 3.103 33.150 1.00 46.28 171 GLN A CA 1
ATOM 1312 C C . GLN A 1 171 ? -11.718 2.547 34.335 1.00 45.99 171 GLN A C 1
ATOM 1313 O O . GLN A 1 171 ? -11.284 2.660 35.475 1.00 44.99 171 GLN A O 1
ATOM 1319 N N . ASP A 1 172 ? -12.876 1.956 34.062 1.00 47.87 172 ASP A N 1
ATOM 1320 C CA . ASP A 1 172 ? -13.700 1.377 35.109 1.00 48.67 172 ASP A CA 1
ATOM 1321 C C . ASP A 1 172 ? -14.077 -0.035 34.702 1.00 48.46 172 ASP A C 1
ATOM 1322 O O . ASP A 1 172 ? -13.574 -1.006 35.266 1.00 49.73 172 ASP A O 1
ATOM 1327 N N . GLY A 1 173 ? -14.967 -0.138 33.721 1.00 46.85 173 GLY A N 1
ATOM 1328 C CA . GLY A 1 173 ? -15.400 -1.437 33.242 1.00 44.86 173 GLY A CA 1
ATOM 1329 C C . GLY A 1 173 ? -14.303 -2.167 32.496 1.00 43.86 173 GLY A C 1
ATOM 1330 O O . GLY A 1 173 ? -14.182 -3.383 32.612 1.00 45.26 173 GLY A O 1
ATOM 1331 N N . ILE A 1 174 ? -13.503 -1.435 31.724 1.00 42.87 174 ILE A N 1
ATOM 1332 C CA . ILE A 1 174 ? -12.406 -2.045 30.976 1.00 42.31 174 ILE A CA 1
ATOM 1333 C C . ILE A 1 174 ? -11.461 -2.796 31.931 1.00 42.47 174 ILE A C 1
ATOM 1334 O O . ILE A 1 174 ? -11.114 -3.958 31.699 1.00 43.41 174 ILE A O 1
ATOM 1339 N N . ILE A 1 175 ? -11.065 -2.133 33.011 1.00 40.89 175 ILE A N 1
ATOM 1340 C CA . ILE A 1 175 ? -10.176 -2.743 33.986 1.00 42.11 175 ILE A CA 1
ATOM 1341 C C . ILE A 1 175 ? -10.862 -3.927 34.666 1.00 44.75 175 ILE A C 1
ATOM 1342 O O . ILE A 1 175 ? -10.245 -4.973 34.886 1.00 44.33 175 ILE A O 1
ATOM 1347 N N . THR A 1 176 ? -12.149 -3.772 34.965 1.00 44.88 176 THR A N 1
ATOM 1348 C CA . THR A 1 176 ? -12.905 -4.837 35.610 1.00 45.34 176 THR A CA 1
ATOM 1349 C C . THR A 1 176 ? -12.938 -6.113 34.771 1.00 45.28 176 THR A C 1
ATOM 1350 O O . THR A 1 176 ? -12.785 -7.213 35.302 1.00 43.88 176 THR A O 1
ATOM 1354 N N . GLU A 1 177 ? -13.136 -5.975 33.462 1.00 44.74 177 GLU A N 1
ATOM 1355 C CA . GLU A 1 177 ? -13.182 -7.151 32.607 1.00 44.53 177 GLU A CA 1
ATOM 1356 C C . GLU A 1 177 ? -11.790 -7.753 32.436 1.00 44.05 177 GLU A C 1
ATOM 1357 O O . GLU A 1 177 ? -11.648 -8.943 32.144 1.00 44.50 177 GLU A O 1
ATOM 1363 N N . ILE A 1 178 ? -10.761 -6.931 32.620 1.00 42.36 178 ILE A N 1
ATOM 1364 C CA . ILE A 1 178 ? -9.393 -7.413 32.493 1.00 39.72 178 ILE A CA 1
ATOM 1365 C C . ILE A 1 178 ? -9.000 -8.256 33.702 1.00 39.34 178 ILE A C 1
ATOM 1366 O O . ILE A 1 178 ? -8.571 -9.399 33.557 1.00 35.37 178 ILE A O 1
ATOM 1371 N N . GLU A 1 179 ? -9.159 -7.682 34.892 1.00 39.50 179 GLU A N 1
ATOM 1372 C CA . GLU A 1 179 ? -8.783 -8.358 36.129 1.00 43.76 179 GLU A CA 1
ATOM 1373 C C . GLU A 1 179 ? -9.449 -9.705 36.405 1.00 45.81 179 GLU A C 1
ATOM 1374 O O . GLU A 1 179 ? -8.879 -10.540 37.108 1.00 45.16 179 GLU A O 1
ATOM 1380 N N . GLU A 1 180 ? -10.643 -9.926 35.860 1.00 47.56 180 GLU A N 1
ATOM 1381 C CA . GLU A 1 180 ? -11.326 -11.200 36.065 1.00 48.40 180 GLU A CA 1
ATOM 1382 C C . GLU A 1 180 ? -10.393 -12.312 35.617 1.00 47.85 180 GLU A C 1
ATOM 1383 O O . GLU A 1 180 ? -10.329 -13.373 36.236 1.00 50.38 180 GLU A O 1
ATOM 1389 N N . ASP A 1 181 ? -9.666 -12.055 34.537 1.00 47.29 181 ASP A N 1
ATOM 1390 C CA . ASP A 1 181 ? -8.717 -13.017 33.986 1.00 45.13 181 ASP A CA 1
ATOM 1391 C C . ASP A 1 181 ? -7.762 -12.252 33.070 1.00 43.70 181 ASP A C 1
ATOM 1392 O O . ASP A 1 181 ? -7.949 -12.195 31.857 1.00 43.40 181 ASP A O 1
ATOM 1397 N N . LEU A 1 182 ? -6.738 -11.660 33.679 1.00 42.93 182 LEU A N 1
ATOM 1398 C CA . LEU A 1 182 ? -5.754 -10.847 32.968 1.00 40.85 182 LEU A CA 1
ATOM 1399 C C . LEU A 1 182 ? -4.964 -11.588 31.904 1.00 39.96 182 LEU A C 1
ATOM 1400 O O . LEU A 1 182 ? -4.816 -11.089 30.794 1.00 38.43 182 LEU A O 1
ATOM 1405 N N . ARG A 1 183 ? -4.458 -12.773 32.231 1.00 40.85 183 ARG A N 1
ATOM 1406 C CA . ARG A 1 183 ? -3.685 -13.546 31.263 1.00 42.97 183 ARG A CA 1
ATOM 1407 C C . ARG A 1 183 ? -4.492 -13.875 30.012 1.00 44.02 183 ARG A C 1
ATOM 1408 O O . ARG A 1 183 ? -3.978 -13.807 28.894 1.00 42.33 183 ARG A O 1
ATOM 1416 N N . GLY A 1 184 ? -5.756 -14.237 30.202 1.00 44.66 184 GLY A N 1
ATOM 1417 C CA . GLY A 1 184 ? -6.598 -14.569 29.068 1.00 44.43 184 GLY A CA 1
ATOM 1418 C C . GLY A 1 184 ? -6.997 -13.338 28.282 1.00 45.29 184 GLY A C 1
ATOM 1419 O O . GLY A 1 184 ? -7.285 -13.415 27.082 1.00 45.11 184 GLY A O 1
ATOM 1420 N N . TRP A 1 185 ? -7.022 -12.193 28.952 1.00 43.75 185 TRP A N 1
ATOM 1421 C CA . TRP A 1 185 ? -7.392 -10.962 28.277 1.00 43.85 185 TRP A CA 1
ATOM 1422 C C . TRP A 1 185 ? -6.256 -10.588 27.334 1.00 44.70 185 TRP A C 1
ATOM 1423 O O . TRP A 1 185 ? -6.490 -10.178 26.200 1.00 43.96 185 TRP A O 1
ATOM 1434 N N . LEU A 1 186 ? -5.022 -10.740 27.808 1.00 44.90 186 LEU A N 1
ATOM 1435 C CA . LEU A 1 186 ? -3.859 -10.418 26.992 1.00 45.62 186 LEU A CA 1
ATOM 1436 C C . LEU A 1 186 ? -3.831 -11.306 25.759 1.00 45.50 186 LEU A C 1
ATOM 1437 O O . LEU A 1 186 ? -3.555 -10.833 24.661 1.00 45.56 186 LEU A O 1
ATOM 1442 N N . LEU A 1 187 ? -4.121 -12.590 25.939 1.00 47.04 187 LEU A N 1
ATOM 1443 C CA . LEU A 1 187 ? -4.128 -13.527 24.818 1.00 49.16 187 LEU A CA 1
ATOM 1444 C C . LEU A 1 187 ? -5.231 -13.151 23.838 1.00 49.25 187 LEU A C 1
ATOM 1445 O O . LEU A 1 187 ? -5.023 -13.129 22.629 1.00 51.64 187 LEU A O 1
ATOM 1450 N N . GLY A 1 188 ? -6.408 -12.844 24.368 1.00 50.06 188 GLY A N 1
ATOM 1451 C CA . GLY A 1 188 ? -7.516 -12.459 23.515 1.00 49.58 188 GLY A CA 1
ATOM 1452 C C . GLY A 1 188 ? -7.179 -11.249 22.664 1.00 50.17 188 GLY A C 1
ATOM 1453 O O . GLY A 1 188 ? -7.225 -11.316 21.434 1.00 49.37 188 GLY A O 1
ATOM 1454 N N . LEU A 1 189 ? -6.834 -10.140 23.313 1.00 49.76 189 LEU A N 1
ATOM 1455 C CA . LEU A 1 189 ? -6.501 -8.912 22.598 1.00 49.40 189 LEU A CA 1
ATOM 1456 C C . LEU A 1 189 ? -5.355 -9.099 21.610 1.00 49.89 189 LEU A C 1
ATOM 1457 O O . LEU A 1 189 ? -5.343 -8.484 20.547 1.00 51.33 189 LEU A O 1
ATOM 1462 N N . THR A 1 190 ? -4.389 -9.938 21.961 1.00 49.61 190 THR A N 1
ATOM 1463 C CA . THR A 1 190 ? -3.247 -10.177 21.084 1.00 49.43 190 THR A CA 1
ATOM 1464 C C . THR A 1 190 ? -3.635 -10.939 19.823 1.00 50.20 190 THR A C 1
ATOM 1465 O O . THR A 1 190 ? -3.473 -10.436 18.716 1.00 50.69 190 THR A O 1
ATOM 1469 N N . TYR A 1 191 ? -4.155 -12.151 19.988 1.00 52.42 191 TYR A N 1
ATOM 1470 C CA . TYR A 1 191 ? -4.538 -12.968 18.841 1.00 52.90 191 TYR A CA 1
ATOM 1471 C C . TYR A 1 191 ? -5.554 -12.279 17.940 1.00 52.21 191 TYR A C 1
ATOM 1472 O O . TYR A 1 191 ? -5.451 -12.335 16.718 1.00 52.82 191 TYR A O 1
ATOM 1481 N N . THR A 1 192 ? -6.533 -11.622 18.545 1.00 52.47 192 THR A N 1
ATOM 1482 C CA . THR A 1 192 ? -7.565 -10.937 17.782 1.00 52.70 192 THR A CA 1
ATOM 1483 C C . THR A 1 192 ? -7.040 -9.949 16.735 1.00 53.92 192 THR A C 1
ATOM 1484 O O . THR A 1 192 ? -7.393 -10.060 15.560 1.00 54.85 192 THR A O 1
ATOM 1488 N N . VAL A 1 193 ? -6.201 -8.993 17.138 1.00 53.98 193 VAL A N 1
ATOM 1489 C CA . VAL A 1 193 ? -5.672 -8.019 16.178 1.00 52.23 193 VAL A CA 1
ATOM 1490 C C . VAL A 1 193 ? -4.341 -8.421 15.556 1.00 51.83 193 VAL A C 1
ATOM 1491 O O . VAL A 1 193 ? -3.630 -7.584 14.992 1.00 52.73 193 VAL A O 1
ATOM 1495 N N . SER A 1 194 ? -3.998 -9.698 15.660 1.00 51.64 194 SER A N 1
ATOM 1496 C CA . SER A 1 194 ? -2.761 -10.190 15.067 1.00 52.50 194 SER A CA 1
ATOM 1497 C C . SER A 1 194 ? -3.015 -10.514 13.585 1.00 55.63 194 SER A C 1
ATOM 1498 O O . SER A 1 194 ? -4.116 -10.311 13.078 1.00 53.12 194 SER A O 1
ATOM 1501 N N . GLY A 1 195 ? -1.996 -11.020 12.897 1.00 58.17 195 GLY A N 1
ATOM 1502 C CA . GLY A 1 195 ? -2.157 -11.354 11.493 1.00 61.14 195 GLY A CA 1
ATOM 1503 C C . GLY A 1 195 ? -3.073 -12.547 11.324 1.00 63.80 195 GLY A C 1
ATOM 1504 O O . GLY A 1 195 ? -4.148 -12.444 10.726 1.00 63.93 195 GLY A O 1
ATOM 1505 N N . GLU A 1 196 ? -2.644 -13.686 11.859 1.00 66.16 196 GLU A N 1
ATOM 1506 C CA . GLU A 1 196 ? -3.424 -14.914 11.785 1.00 67.46 196 GLU A CA 1
ATOM 1507 C C . GLU A 1 196 ? -4.843 -14.678 12.275 1.00 67.90 196 GLU A C 1
ATOM 1508 O O . GLU A 1 196 ? -5.797 -15.202 11.703 1.00 69.34 196 GLU A O 1
ATOM 1514 N N . GLY A 1 197 ? -4.978 -13.877 13.329 1.00 68.76 197 GLY A N 1
ATOM 1515 C CA . GLY A 1 197 ? -6.289 -13.580 13.882 1.00 67.14 197 GLY A CA 1
ATOM 1516 C C . GLY A 1 197 ? -7.155 -12.756 12.948 1.00 67.75 197 GLY A C 1
ATOM 1517 O O . GLY A 1 197 ? -8.376 -12.913 12.927 1.00 67.09 197 GLY A O 1
ATOM 1518 N N . MET A 1 198 ? -6.527 -11.871 12.178 1.00 67.99 198 MET A N 1
ATOM 1519 C CA . MET A 1 198 ? -7.249 -11.024 11.230 1.00 68.25 198 MET A CA 1
ATOM 1520 C C . MET A 1 198 ? -7.593 -11.806 9.969 1.00 68.22 198 MET A C 1
ATOM 1521 O O . MET A 1 198 ? -8.701 -11.698 9.443 1.00 66.08 198 MET A O 1
ATOM 1526 N N . MET A 1 199 ? -6.633 -12.589 9.486 1.00 69.81 199 MET A N 1
ATOM 1527 C CA . MET A 1 199 ? -6.837 -13.396 8.292 1.00 71.32 199 MET A CA 1
ATOM 1528 C C . MET A 1 199 ? -7.986 -14.367 8.534 1.00 72.99 199 MET A C 1
ATOM 1529 O O . MET A 1 199 ? -8.829 -14.573 7.662 1.00 73.26 199 MET A O 1
ATOM 1534 N N . ALA A 1 200 ? -8.023 -14.956 9.725 1.00 74.07 200 ALA A N 1
ATOM 1535 C CA . ALA A 1 200 ? -9.084 -15.893 10.070 1.00 75.28 200 ALA A CA 1
ATOM 1536 C C . ALA A 1 200 ? -10.420 -15.157 10.180 1.00 75.85 200 ALA A C 1
ATOM 1537 O O . ALA A 1 200 ? -11.453 -15.662 9.743 1.00 75.90 200 ALA A O 1
ATOM 1539 N N . ALA A 1 201 ? -10.392 -13.961 10.759 1.00 76.69 201 ALA A N 1
ATOM 1540 C CA . ALA A 1 201 ? -11.603 -13.161 10.917 1.00 78.05 201 ALA A CA 1
ATOM 1541 C C . ALA A 1 201 ? -12.151 -12.739 9.555 1.00 79.40 201 ALA A C 1
ATOM 1542 O O . ALA A 1 201 ? -13.358 -12.556 9.389 1.00 79.27 201 ALA A O 1
ATOM 1544 N N . THR A 1 202 ? -11.255 -12.578 8.585 1.00 80.90 202 THR A N 1
ATOM 1545 C CA . THR A 1 202 ? -11.649 -12.195 7.235 1.00 82.27 202 THR A CA 1
ATOM 1546 C C . THR A 1 202 ? -12.078 -13.453 6.489 1.00 82.86 202 THR A C 1
ATOM 1547 O O . THR A 1 202 ? -13.088 -13.457 5.783 1.00 82.71 202 THR A O 1
ATOM 1551 N N . LYS A 1 203 ? -11.295 -14.515 6.652 1.00 83.49 203 LYS A N 1
ATOM 1552 C CA . LYS A 1 203 ? -11.583 -15.801 6.027 1.00 84.28 203 LYS A CA 1
ATOM 1553 C C . LYS A 1 203 ? -13.044 -16.142 6.285 1.00 84.82 203 LYS A C 1
ATOM 1554 O O . LYS A 1 203 ? -13.686 -16.833 5.495 1.00 84.42 203 LYS A O 1
ATOM 1560 N N . ALA A 1 204 ? -13.560 -15.642 7.402 1.00 85.65 204 ALA A N 1
ATOM 1561 C CA . ALA A 1 204 ? -14.948 -15.864 7.768 1.00 86.68 204 ALA A CA 1
ATOM 1562 C C . ALA A 1 204 ? -15.820 -14.905 6.962 1.00 87.46 204 ALA A C 1
ATOM 1563 O O . ALA A 1 204 ? -16.788 -14.345 7.480 1.00 87.77 204 ALA A O 1
ATOM 1565 N N . ALA A 1 205 ? -15.459 -14.715 5.693 1.00 88.13 205 ALA A N 1
ATOM 1566 C CA . ALA A 1 205 ? -16.204 -13.835 4.796 1.00 88.54 205 ALA A CA 1
ATOM 1567 C C . ALA A 1 205 ? -17.620 -14.371 4.679 1.00 88.87 205 ALA A C 1
ATOM 1568 O O . ALA A 1 205 ? -18.526 -13.674 4.216 1.00 89.27 205 ALA A O 1
ATOM 1570 N N . VAL A 1 206 ? -17.774 -15.623 5.108 1.00 89.02 206 VAL A N 1
ATOM 1571 C CA . VAL A 1 206 ? -19.035 -16.365 5.126 1.00 88.87 206 VAL A CA 1
ATOM 1572 C C . VAL A 1 206 ? -18.761 -17.798 4.666 1.00 89.01 206 VAL A C 1
ATOM 1573 O O . VAL A 1 206 ? -19.659 -18.428 4.068 1.00 88.76 206 VAL A O 1
ATOM 1577 N N . SER A 1 214 ? -16.676 -7.224 0.702 1.00 98.25 214 SER A N 1
ATOM 1578 C CA . SER A 1 214 ? -15.785 -6.034 0.830 1.00 98.63 214 SER A CA 1
ATOM 1579 C C . SER A 1 214 ? -16.577 -4.740 0.673 1.00 98.97 214 SER A C 1
ATOM 1580 O O . SER A 1 214 ? -17.185 -4.491 -0.373 1.00 98.98 214 SER A O 1
ATOM 1583 N N . MET A 1 215 ? -16.560 -3.916 1.715 1.00 99.07 215 MET A N 1
ATOM 1584 C CA . MET A 1 215 ? -17.282 -2.653 1.691 1.00 99.47 215 MET A CA 1
ATOM 1585 C C . MET A 1 215 ? -16.401 -1.488 2.134 1.00 99.14 215 MET A C 1
ATOM 1586 O O . MET A 1 215 ? -15.191 -1.636 2.304 1.00 98.95 215 MET A O 1
ATOM 1591 N N . ASP A 1 216 ? -17.025 -0.330 2.321 1.00 98.98 216 ASP A N 1
ATOM 1592 C CA . ASP A 1 216 ? -16.323 0.879 2.736 1.00 98.57 216 ASP A CA 1
ATOM 1593 C C . ASP A 1 216 ? -15.589 0.726 4.066 1.00 99.01 216 ASP A C 1
ATOM 1594 O O . ASP A 1 216 ? -16.188 0.359 5.076 1.00 99.42 216 ASP A O 1
ATOM 1599 N N . PRO A 1 217 ? -14.275 1.015 4.080 1.00 98.90 217 PRO A N 1
ATOM 1600 C CA . PRO A 1 217 ? -13.422 0.922 5.270 1.00 98.46 217 PRO A CA 1
ATOM 1601 C C . PRO A 1 217 ? -13.894 1.769 6.452 1.00 98.27 217 PRO A C 1
ATOM 1602 O O . PRO A 1 217 ? -13.872 1.315 7.597 1.00 98.02 217 PRO A O 1
ATOM 1606 N N . ILE A 1 218 ? -14.320 2.998 6.171 1.00 98.17 218 ILE A N 1
ATOM 1607 C CA . ILE A 1 218 ? -14.784 3.910 7.215 1.00 98.04 218 ILE A CA 1
ATOM 1608 C C . ILE A 1 218 ? -15.925 3.328 8.053 1.00 97.47 218 ILE A C 1
ATOM 1609 O O . ILE A 1 218 ? -16.164 3.773 9.175 1.00 97.30 218 ILE A O 1
ATOM 1614 N N . ASP A 1 219 ? -16.637 2.344 7.512 1.00 97.46 219 ASP A N 1
ATOM 1615 C CA . ASP A 1 219 ? -17.722 1.720 8.261 1.00 97.29 219 ASP A CA 1
ATOM 1616 C C . ASP A 1 219 ? -17.418 0.255 8.565 1.00 96.29 219 ASP A C 1
ATOM 1617 O O . ASP A 1 219 ? -18.293 -0.500 8.988 1.00 96.18 219 ASP A O 1
ATOM 1622 N N . VAL A 1 220 ? -16.166 -0.139 8.345 1.00 95.37 220 VAL A N 1
ATOM 1623 C CA . VAL A 1 220 ? -15.730 -1.503 8.629 1.00 94.49 220 VAL A CA 1
ATOM 1624 C C . VAL A 1 220 ? -15.345 -1.540 10.103 1.00 93.47 220 VAL A C 1
ATOM 1625 O O . VAL A 1 220 ? -15.355 -2.594 10.738 1.00 92.51 220 VAL A O 1
ATOM 1629 N N . ILE A 1 221 ? -14.991 -0.372 10.633 1.00 92.71 221 ILE A N 1
ATOM 1630 C CA . ILE A 1 221 ? -14.631 -0.248 12.037 1.00 92.27 221 ILE A CA 1
ATOM 1631 C C . ILE A 1 221 ? -15.829 -0.755 12.820 1.00 91.99 221 ILE A C 1
ATOM 1632 O O . ILE A 1 221 ? -15.697 -1.601 13.704 1.00 92.19 221 ILE A O 1
ATOM 1637 N N . ARG A 1 222 ? -17.004 -0.227 12.490 1.00 91.82 222 ARG A N 1
ATOM 1638 C CA . ARG A 1 222 ? -18.228 -0.666 13.137 1.00 90.76 222 ARG A CA 1
ATOM 1639 C C . ARG A 1 222 ? -18.326 -2.127 12.729 1.00 90.55 222 ARG A C 1
ATOM 1640 O O . ARG A 1 222 ? -17.701 -2.537 11.749 1.00 90.83 222 ARG A O 1
ATOM 1648 N N . ALA A 1 223 ? -19.098 -2.917 13.464 1.00 89.74 223 ALA A N 1
ATOM 1649 C CA . ALA A 1 223 ? -19.222 -4.330 13.137 1.00 88.85 223 ALA A CA 1
ATOM 1650 C C . ALA A 1 223 ? -17.831 -4.953 13.231 1.00 88.34 223 ALA A C 1
ATOM 1651 O O . ALA A 1 223 ? -17.578 -6.040 12.707 1.00 88.65 223 ALA A O 1
ATOM 1653 N N . GLY A 1 224 ? -16.929 -4.242 13.901 1.00 87.20 224 GLY A N 1
ATOM 1654 C CA . GLY A 1 224 ? -15.573 -4.724 14.069 1.00 85.14 224 GLY A CA 1
ATOM 1655 C C . GLY A 1 224 ? -15.280 -5.014 15.527 1.00 83.85 224 GLY A C 1
ATOM 1656 O O . GLY A 1 224 ? -16.076 -4.669 16.403 1.00 83.22 224 GLY A O 1
ATOM 1657 N N . PRO A 1 225 ? -14.142 -5.659 15.822 1.00 82.88 225 PRO A N 1
ATOM 1658 C CA . PRO A 1 225 ? -13.743 -5.997 17.192 1.00 82.06 225 PRO A CA 1
ATOM 1659 C C . PRO A 1 225 ? -13.598 -4.780 18.101 1.00 81.00 225 PRO A C 1
ATOM 1660 O O . PRO A 1 225 ? -14.119 -4.765 19.216 1.00 80.85 225 PRO A O 1
ATOM 1664 N N . LEU A 1 226 ? -12.887 -3.764 17.621 1.00 79.61 226 LEU A N 1
ATOM 1665 C CA . LEU A 1 226 ? -12.666 -2.545 18.392 1.00 78.36 226 LEU A CA 1
ATOM 1666 C C . LEU A 1 226 ? -13.935 -1.714 18.521 1.00 77.14 226 LEU A C 1
ATOM 1667 O O . LEU A 1 226 ? -13.915 -0.609 19.066 1.00 75.50 226 LEU A O 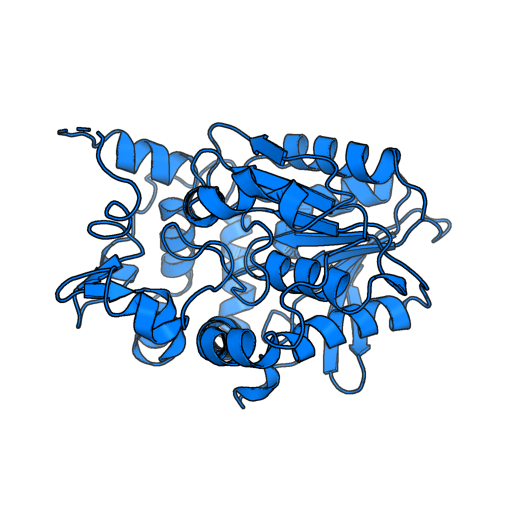1
ATOM 1672 N N . CYS A 1 227 ? -15.040 -2.248 18.017 1.00 76.61 227 CYS A N 1
ATOM 1673 C CA . CYS A 1 227 ? -16.313 -1.544 18.082 1.00 77.29 227 CYS A CA 1
ATOM 1674 C C . CYS A 1 227 ? -17.337 -2.413 18.801 1.00 76.39 227 CYS A C 1
ATOM 1675 O O . CYS A 1 227 ? -17.741 -3.460 18.295 1.00 76.85 227 CYS A O 1
ATOM 1678 N N . MET A 1 228 ? -17.758 -1.970 19.981 1.00 75.53 228 MET A N 1
ATOM 1679 C CA . MET A 1 228 ? -18.713 -2.724 20.785 1.00 74.97 228 MET A CA 1
ATOM 1680 C C . MET A 1 228 ? -20.036 -1.999 21.024 1.00 74.69 228 MET A C 1
ATOM 1681 O O . MET A 1 228 ? -20.117 -0.777 20.920 1.00 73.45 228 MET A O 1
ATOM 1686 N N . ALA A 1 229 ? -21.068 -2.771 21.353 1.00 75.30 229 ALA A N 1
ATOM 1687 C CA . ALA A 1 229 ? -22.394 -2.224 21.621 1.00 76.00 229 ALA A CA 1
ATOM 1688 C C . ALA A 1 229 ? -22.468 -1.760 23.071 1.00 76.56 229 ALA A C 1
ATOM 1689 O O . ALA A 1 229 ? -22.115 -2.506 23.985 1.00 77.09 229 ALA A O 1
ATOM 1691 N N . GLU A 1 230 ? -22.930 -0.528 23.274 1.00 77.32 230 GLU A N 1
ATOM 1692 C CA . GLU A 1 230 ? -23.033 0.058 24.611 1.00 78.12 230 GLU A CA 1
ATOM 1693 C C . GLU A 1 230 ? -23.494 -0.923 25.682 1.00 77.67 230 GLU A C 1
ATOM 1694 O O . GLU A 1 230 ? -24.471 -1.647 25.501 1.00 77.98 230 GLU A O 1
ATOM 1700 N N . GLY A 1 231 ? -22.779 -0.942 26.802 1.00 76.88 231 GLY A N 1
ATOM 1701 C CA . GLY A 1 231 ? -23.138 -1.840 27.884 1.00 75.14 231 GLY A CA 1
ATOM 1702 C C . GLY A 1 231 ? -22.455 -3.191 27.799 1.00 73.24 231 GLY A C 1
ATOM 1703 O O . GLY A 1 231 ? -22.485 -3.967 28.755 1.00 74.30 231 GLY A O 1
ATOM 1704 N N . ALA A 1 232 ? -21.841 -3.480 26.657 1.00 70.25 232 ALA A N 1
ATOM 1705 C CA . ALA A 1 232 ? -21.148 -4.749 26.478 1.00 67.71 232 ALA A CA 1
ATOM 1706 C C . ALA A 1 232 ? -19.725 -4.652 27.025 1.00 66.61 232 ALA A C 1
ATOM 1707 O O . ALA A 1 232 ? -19.371 -3.687 27.712 1.00 66.43 232 ALA A O 1
ATOM 1709 N N . ARG A 1 233 ? -18.919 -5.664 26.726 1.00 63.76 233 ARG A N 1
ATOM 1710 C CA . ARG A 1 233 ? -17.533 -5.692 27.160 1.00 62.83 233 ARG A CA 1
ATOM 1711 C C . ARG A 1 233 ? -16.658 -6.019 25.952 1.00 61.33 233 ARG A C 1
ATOM 1712 O O . ARG A 1 233 ? -16.962 -6.929 25.180 1.00 60.01 233 ARG A O 1
ATOM 1720 N N . LEU A 1 234 ? -15.578 -5.263 25.794 1.00 59.08 234 LEU A N 1
ATOM 1721 C CA . LEU A 1 234 ? -14.652 -5.445 24.682 1.00 59.00 234 LEU A CA 1
ATOM 1722 C C . LEU A 1 234 ? -14.147 -6.883 24.593 1.00 57.82 234 LEU A C 1
ATOM 1723 O O . LEU A 1 234 ? -13.844 -7.387 23.513 1.00 58.51 234 LEU A O 1
ATOM 1728 N N . LYS A 1 235 ? -14.059 -7.533 25.744 1.00 57.26 235 LYS A N 1
ATOM 1729 C CA . LYS A 1 235 ? -13.610 -8.912 25.841 1.00 57.73 235 LYS A CA 1
ATOM 1730 C C . LYS A 1 235 ? -14.610 -9.850 25.138 1.00 58.80 235 LYS A C 1
ATOM 1731 O O . LYS A 1 235 ? -14.267 -10.963 24.726 1.00 55.77 235 LYS A O 1
ATOM 1737 N N . ASP A 1 236 ? -15.847 -9.378 25.003 1.00 59.98 236 ASP A N 1
ATOM 1738 C CA . ASP A 1 236 ? -16.916 -10.145 24.370 1.00 63.32 236 ASP A CA 1
ATOM 1739 C C . ASP A 1 236 ? -16.652 -10.478 22.900 1.00 64.42 236 ASP A C 1
ATOM 1740 O O . ASP A 1 236 ? -17.152 -11.481 22.385 1.00 64.50 236 ASP A O 1
ATOM 1745 N N . ALA A 1 237 ? -15.863 -9.644 22.229 1.00 63.67 237 ALA A N 1
ATOM 1746 C CA . ALA A 1 237 ? -15.568 -9.858 20.821 1.00 62.37 237 ALA A CA 1
ATOM 1747 C C . ALA A 1 237 ? -14.205 -10.486 20.535 1.00 61.54 237 ALA A C 1
ATOM 1748 O O . ALA A 1 237 ? -13.829 -10.635 19.377 1.00 62.29 237 ALA A O 1
ATOM 1750 N N . PHE A 1 238 ? -13.462 -10.862 21.570 1.00 60.16 238 PHE A N 1
ATOM 1751 C CA . PHE A 1 238 ? -12.154 -11.460 21.337 1.00 58.98 238 PHE A CA 1
ATOM 1752 C C . PHE A 1 238 ? -12.248 -12.848 20.724 1.00 59.76 238 PHE A C 1
ATOM 1753 O O . PHE A 1 238 ? -13.295 -13.494 20.765 1.00 60.33 238 PHE A O 1
ATOM 1761 N N . VAL A 1 239 ? -11.137 -13.291 20.148 1.00 59.89 239 VAL A N 1
ATOM 1762 C CA . VAL A 1 239 ? -11.032 -14.609 19.536 1.00 60.20 239 VAL A CA 1
ATOM 1763 C C . VAL A 1 239 ? -9.748 -15.212 20.073 1.00 60.86 239 VAL A C 1
ATOM 1764 O O . VAL A 1 239 ? -8.705 -14.558 20.083 1.00 62.65 239 VAL A O 1
ATOM 1768 N N . TYR A 1 240 ? -9.820 -16.454 20.528 1.00 61.57 240 TYR A N 1
ATOM 1769 C CA . TYR A 1 240 ? -8.645 -17.115 21.069 1.00 62.31 240 TYR A CA 1
ATOM 1770 C C . TYR A 1 240 ? -8.183 -18.195 20.114 1.00 62.59 240 TYR A C 1
ATOM 1771 O O . TYR A 1 240 ? -8.995 -18.823 19.439 1.00 63.45 240 TYR A O 1
ATOM 1780 N N . PRO A 1 241 ? -6.864 -18.413 20.030 1.00 63.06 241 PRO A N 1
ATOM 1781 C CA . PRO A 1 241 ? -6.308 -19.429 19.135 1.00 63.94 241 PRO A CA 1
ATOM 1782 C C . PRO A 1 241 ? -6.435 -20.834 19.699 1.00 65.76 241 PRO A C 1
ATOM 1783 O O . PRO A 1 241 ? -6.503 -21.017 20.914 1.00 65.77 241 PRO A O 1
ATOM 1787 N N . GLU A 1 242 ? -6.472 -21.822 18.809 1.00 67.98 242 GLU A N 1
ATOM 1788 C CA . GLU A 1 242 ? -6.557 -23.211 19.229 1.00 70.92 242 GLU A CA 1
ATOM 1789 C C . GLU A 1 242 ? -5.218 -23.541 19.870 1.00 70.62 242 GLU A C 1
ATOM 1790 O O . GLU A 1 242 ? -5.141 -24.332 20.810 1.00 71.82 242 GLU A O 1
ATOM 1796 N N . THR A 1 243 ? -4.162 -22.922 19.351 1.00 69.14 243 THR A N 1
ATOM 1797 C CA . THR A 1 243 ? -2.816 -23.121 19.874 1.00 68.58 243 THR A CA 1
ATOM 1798 C C . THR A 1 243 ? -2.043 -21.807 19.782 1.00 66.33 243 THR A C 1
ATOM 1799 O O . T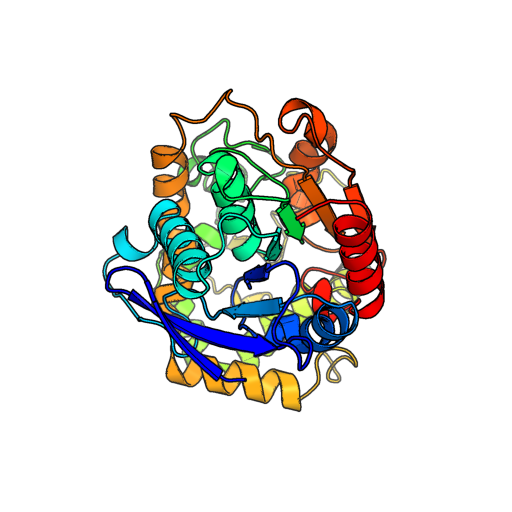HR A 1 243 ? -2.262 -21.016 18.871 1.00 64.87 243 THR A O 1
ATOM 1803 N N . MET A 1 244 ? -1.143 -21.586 20.734 1.00 65.37 244 MET A N 1
ATOM 1804 C CA . MET A 1 244 ? -0.334 -20.371 20.777 1.00 64.44 244 MET A CA 1
ATOM 1805 C C . MET A 1 244 ? 0.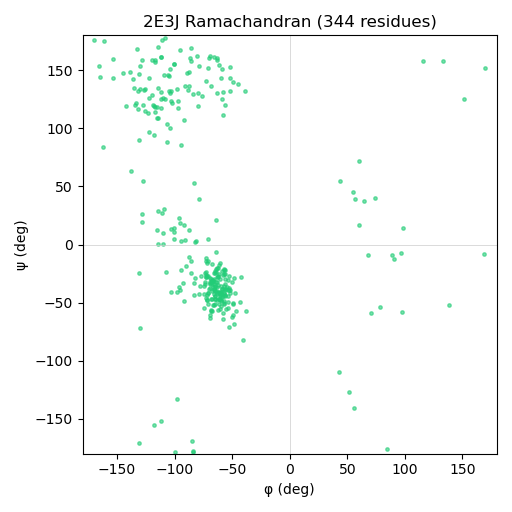457 -20.142 19.492 1.00 63.35 244 MET A C 1
ATOM 1806 O O . MET A 1 244 ? 1.291 -20.970 19.108 1.00 63.83 244 MET A O 1
ATOM 1811 N N . PRO A 1 245 ? 0.210 -19.012 18.808 1.00 60.92 245 PRO A N 1
ATOM 1812 C CA . PRO A 1 245 ? 0.952 -18.749 17.571 1.00 58.39 245 PRO A CA 1
ATOM 1813 C C . PRO A 1 245 ? 2.458 -18.880 17.788 1.00 56.04 245 PRO A C 1
ATOM 1814 O O . PRO A 1 245 ? 2.961 -18.684 18.894 1.00 54.82 245 PRO A O 1
ATOM 1818 N N . ALA A 1 246 ? 3.170 -19.217 16.722 1.00 54.01 246 ALA A N 1
ATOM 1819 C CA . ALA A 1 246 ? 4.606 -19.410 16.786 1.00 52.64 246 ALA A CA 1
ATOM 1820 C C . ALA A 1 246 ? 5.395 -18.156 17.147 1.00 52.97 246 ALA A C 1
ATOM 1821 O O . ALA A 1 246 ? 6.517 -18.252 17.655 1.00 53.91 246 ALA A O 1
ATOM 1823 N N . TRP A 1 247 ? 4.821 -16.983 16.890 1.00 52.21 247 TRP A N 1
ATOM 1824 C CA . TRP A 1 247 ? 5.512 -15.730 17.191 1.00 50.88 247 TRP A CA 1
ATOM 1825 C C . TRP A 1 247 ? 5.217 -15.211 18.592 1.00 51.37 247 TRP A C 1
ATOM 1826 O O . TRP A 1 247 ? 5.943 -14.363 19.108 1.00 52.00 247 TRP A O 1
ATOM 1837 N N . PHE A 1 248 ? 4.142 -15.708 19.194 1.00 51.40 248 PHE A N 1
ATOM 1838 C CA . PHE A 1 248 ? 3.746 -15.305 20.542 1.00 51.49 248 PHE A CA 1
ATOM 1839 C C . PHE A 1 248 ? 3.487 -16.581 21.344 1.00 51.16 248 PHE A C 1
ATOM 1840 O O . PHE A 1 248 ? 2.375 -17.106 21.370 1.00 48.97 248 PHE A O 1
ATOM 1848 N N . THR A 1 249 ? 4.536 -17.073 21.990 1.00 50.67 249 THR A N 1
ATOM 1849 C CA . THR A 1 249 ? 4.469 -18.296 22.770 1.00 50.89 249 THR A CA 1
ATOM 1850 C C . THR A 1 249 ? 3.963 -18.092 24.190 1.00 53.47 249 THR A C 1
ATOM 1851 O O . THR A 1 249 ? 3.621 -16.977 24.593 1.00 54.04 249 THR A O 1
ATOM 1855 N N . GLU A 1 250 ? 3.923 -19.184 24.947 1.00 54.21 250 GLU A N 1
ATOM 1856 C CA . GLU A 1 250 ? 3.473 -19.143 26.331 1.00 54.38 250 GLU A CA 1
ATOM 1857 C C . GLU A 1 250 ? 4.465 -18.396 27.210 1.00 52.88 250 GLU A C 1
ATOM 1858 O O . GLU A 1 250 ? 4.075 -17.728 28.165 1.00 52.24 250 GLU A O 1
ATOM 1864 N N . ALA A 1 251 ? 5.750 -18.514 26.899 1.00 50.97 251 ALA A N 1
ATOM 1865 C CA . ALA A 1 251 ? 6.757 -17.824 27.694 1.00 49.35 251 ALA A CA 1
ATOM 1866 C C . ALA A 1 251 ? 6.634 -16.310 27.498 1.00 47.77 251 ALA A C 1
ATOM 1867 O O . ALA A 1 251 ? 6.924 -15.538 28.407 1.00 47.84 251 ALA A O 1
ATOM 1869 N N . ASP A 1 252 ? 6.201 -15.893 26.312 1.00 45.81 252 ASP A N 1
ATOM 1870 C CA . ASP A 1 252 ? 6.035 -14.473 26.025 1.00 45.65 252 ASP A CA 1
ATOM 1871 C C . ASP A 1 252 ? 4.815 -13.960 26.770 1.00 44.64 252 ASP A C 1
ATOM 1872 O O . ASP A 1 252 ? 4.855 -12.902 27.390 1.00 43.55 252 ASP A O 1
ATOM 1877 N N . LEU A 1 253 ? 3.731 -14.725 26.694 1.00 44.01 253 LEU A N 1
ATOM 1878 C CA . LEU A 1 253 ? 2.491 -14.378 27.365 1.00 44.24 253 LEU A CA 1
ATOM 1879 C C . LEU A 1 253 ? 2.706 -14.345 28.876 1.00 43.91 253 LEU A C 1
ATOM 1880 O O . LEU A 1 253 ? 2.118 -13.522 29.571 1.00 46.05 253 LEU A O 1
ATOM 1885 N N . ASP A 1 254 ? 3.562 -15.230 29.378 1.00 41.81 254 ASP A N 1
ATOM 1886 C CA . ASP A 1 254 ? 3.858 -15.284 30.803 1.00 42.22 254 ASP A CA 1
ATOM 1887 C C . ASP A 1 254 ? 4.648 -14.049 31.250 1.00 41.02 254 ASP A C 1
ATOM 1888 O O . ASP A 1 254 ? 4.517 -13.594 32.387 1.00 38.39 254 ASP A O 1
ATOM 1893 N N . PHE A 1 255 ? 5.482 -13.518 30.360 1.00 39.26 255 PHE A N 1
ATOM 1894 C CA . PHE A 1 255 ? 6.261 -12.341 30.699 1.00 37.62 255 PHE A CA 1
ATOM 1895 C C . PHE A 1 255 ? 5.314 -11.157 30.833 1.00 36.58 255 PHE A C 1
ATOM 1896 O O . PHE A 1 255 ? 5.257 -10.499 31.869 1.00 36.06 255 PHE A O 1
ATOM 1904 N N . TYR A 1 256 ? 4.563 -10.904 29.769 1.00 37.20 256 TYR A N 1
ATOM 1905 C CA . TYR A 1 256 ? 3.615 -9.801 29.741 1.00 37.16 256 TYR A CA 1
ATOM 1906 C C . TYR A 1 256 ? 2.616 -9.902 30.883 1.00 35.88 256 TYR A C 1
ATOM 1907 O O . TYR A 1 256 ? 2.306 -8.894 31.527 1.00 34.70 256 TYR A O 1
ATOM 1916 N N . THR A 1 257 ? 2.112 -11.114 31.126 1.00 34.08 257 THR A N 1
ATOM 1917 C CA . THR A 1 257 ? 1.157 -11.339 32.206 1.00 34.27 257 THR A CA 1
ATOM 1918 C C . THR A 1 257 ? 1.773 -10.907 33.526 1.00 34.85 257 THR A C 1
ATOM 1919 O O . THR A 1 257 ? 1.129 -10.243 34.341 1.00 35.84 257 THR A O 1
ATOM 1923 N N . GLY A 1 258 ? 3.029 -11.284 33.733 1.00 34.06 258 GLY A N 1
ATOM 1924 C CA . GLY A 1 258 ? 3.717 -10.918 34.958 1.00 32.87 258 GLY A CA 1
ATOM 1925 C C . GLY A 1 258 ? 3.934 -9.421 35.134 1.00 33.16 258 GLY A C 1
ATOM 1926 O O . GLY A 1 258 ? 3.877 -8.916 36.252 1.00 31.55 258 GLY A O 1
ATOM 1927 N N . GLU A 1 259 ? 4.189 -8.704 34.043 1.00 32.05 259 GLU A N 1
ATOM 1928 C CA . GLU A 1 259 ? 4.411 -7.257 34.131 1.00 33.98 259 GLU A CA 1
ATOM 1929 C C . GLU A 1 259 ? 3.130 -6.533 34.525 1.00 30.79 259 GLU A C 1
ATOM 1930 O O . GLU A 1 259 ? 3.128 -5.663 35.404 1.00 29.63 259 GLU A O 1
ATOM 1936 N N . PHE A 1 260 ? 2.040 -6.896 33.864 1.00 30.92 260 PHE A N 1
ATOM 1937 C CA . PHE A 1 260 ? 0.764 -6.248 34.129 1.00 31.19 260 PHE A CA 1
ATOM 1938 C C . PHE A 1 260 ? 0.050 -6.679 35.394 1.00 31.20 260 PHE A C 1
ATOM 1939 O O . PHE A 1 260 ? -0.705 -5.889 35.966 1.00 32.10 260 PHE A O 1
ATOM 1947 N N . GLU A 1 261 ? 0.263 -7.899 35.872 1.00 31.19 261 GLU A N 1
ATOM 1948 C CA . GLU A 1 261 ? -0.427 -8.218 37.112 1.00 35.99 261 GLU A CA 1
ATOM 1949 C C . GLU A 1 261 ? 0.238 -7.420 38.228 1.00 34.76 261 GLU A C 1
ATOM 1950 O O . GLU A 1 261 ? -0.314 -7.256 39.309 1.00 33.44 261 GLU A O 1
ATOM 1956 N N . ARG A 1 262 ? 1.418 -6.881 37.938 1.00 35.46 262 ARG A N 1
ATOM 1957 C CA . ARG A 1 262 ? 2.128 -6.065 38.912 1.00 36.65 262 ARG A CA 1
ATOM 1958 C C . ARG A 1 262 ? 1.872 -4.569 38.706 1.00 35.27 262 ARG A C 1
ATOM 1959 O O . ARG A 1 262 ? 1.757 -3.818 39.672 1.00 36.96 262 ARG A O 1
ATOM 1967 N N . SER A 1 263 ? 1.753 -4.142 37.455 1.00 35.62 263 SER A N 1
ATOM 1968 C CA . SER A 1 263 ? 1.539 -2.726 37.161 1.00 35.77 263 SER A CA 1
ATOM 1969 C C . SER A 1 263 ? 0.079 -2.305 37.028 1.00 36.00 263 SER A C 1
ATOM 1970 O O . SER A 1 263 ? -0.283 -1.177 37.383 1.00 38.51 263 SER A O 1
ATOM 1973 N N . GLY A 1 264 ? -0.752 -3.202 36.517 1.00 31.81 264 GLY A N 1
ATOM 1974 C CA . GLY A 1 264 ? -2.145 -2.865 36.308 1.00 31.80 264 GLY A CA 1
ATOM 1975 C C . GLY A 1 264 ? -2.268 -2.151 34.971 1.00 32.60 264 GLY A C 1
ATOM 1976 O O . GLY A 1 264 ? -1.282 -2.015 34.237 1.00 32.06 264 GLY A O 1
ATOM 1977 N N . PHE A 1 265 ? -3.467 -1.690 34.639 1.00 30.24 265 PHE A N 1
ATOM 1978 C CA . PHE A 1 265 ? -3.664 -1.000 33.373 1.00 32.05 265 PHE A CA 1
ATOM 1979 C C . PHE A 1 265 ? -4.027 0.465 33.549 1.00 32.61 265 PHE A C 1
ATOM 1980 O O . PHE A 1 265 ? -4.212 1.173 32.572 1.00 34.49 265 PHE A O 1
ATOM 1988 N N . GLY A 1 266 ? -4.110 0.912 34.798 1.00 35.19 266 GLY A N 1
ATOM 1989 C CA . GLY A 1 266 ? -4.453 2.295 35.082 1.00 37.55 266 GLY A CA 1
ATOM 1990 C C . GLY A 1 266 ? -3.634 3.313 34.311 1.00 38.18 266 GLY A C 1
ATOM 1991 O O . GLY A 1 266 ? -4.179 4.076 33.521 1.00 38.14 266 GLY A O 1
ATOM 1992 N N . GLY A 1 267 ? -2.324 3.329 34.541 1.00 39.35 267 GLY A N 1
ATOM 1993 C CA . GLY A 1 267 ? -1.453 4.267 33.848 1.00 38.45 267 GLY A CA 1
ATOM 1994 C C . GLY A 1 267 ? -1.558 4.125 32.342 1.00 38.18 267 GLY A C 1
ATOM 1995 O O . GLY A 1 267 ? -1.723 5.116 31.634 1.00 37.27 267 GLY A O 1
ATOM 1996 N N . PRO A 1 268 ? -1.441 2.893 31.818 1.00 37.57 268 PRO A N 1
ATOM 1997 C CA . PRO A 1 268 ? -1.534 2.637 30.384 1.00 35.10 268 PRO A CA 1
ATOM 1998 C C . PRO A 1 268 ? -2.812 3.204 29.746 1.00 37.62 268 PRO A C 1
ATOM 1999 O O . PRO A 1 268 ? -2.753 3.878 28.708 1.00 35.20 268 PRO A O 1
ATOM 2003 N N . LEU A 1 269 ? -3.961 2.914 30.355 1.00 36.25 269 LEU A N 1
ATOM 2004 C CA . LEU A 1 269 ? -5.235 3.386 29.823 1.00 37.29 269 LEU A CA 1
ATOM 2005 C C . LEU A 1 269 ? -5.379 4.905 29.872 1.00 38.06 269 LEU A C 1
ATOM 2006 O O . LEU A 1 269 ? -6.134 5.476 29.095 1.00 38.21 269 LEU A O 1
ATOM 2011 N N . SER A 1 270 ? -4.664 5.561 30.779 1.00 38.22 270 SER A N 1
ATOM 2012 C CA . SER A 1 270 ? -4.733 7.011 30.855 1.00 40.81 270 SER A CA 1
ATOM 2013 C C . SER A 1 270 ? -4.208 7.650 29.569 1.00 41.50 270 SER A C 1
ATOM 2014 O O . SER A 1 270 ? -4.500 8.809 29.284 1.00 43.57 270 SER A O 1
ATOM 2017 N N . PHE A 1 271 ? -3.421 6.901 28.802 1.00 42.00 271 PHE A N 1
ATOM 2018 C CA . PHE A 1 271 ? -2.907 7.408 27.533 1.00 42.84 271 PHE A CA 1
ATOM 2019 C C . PHE A 1 271 ? -4.134 7.718 26.669 1.00 45.16 271 PHE A C 1
ATOM 2020 O O . PHE A 1 271 ? -4.311 8.838 26.187 1.00 46.78 271 PHE A O 1
ATOM 2028 N N . TYR A 1 272 ? -4.987 6.714 26.487 1.00 46.10 272 TYR A N 1
ATOM 2029 C CA . TYR A 1 272 ? -6.197 6.861 25.679 1.00 47.21 272 TYR A CA 1
ATOM 2030 C C . TYR A 1 272 ? -7.122 7.954 26.199 1.00 49.64 272 TYR A C 1
ATOM 2031 O O . TYR A 1 272 ? -7.743 8.684 25.425 1.00 51.91 272 TYR A O 1
ATOM 2040 N N . HIS A 1 273 ? -7.205 8.054 27.518 1.00 50.68 273 HIS A N 1
ATOM 2041 C CA . HIS A 1 273 ? -8.055 9.026 28.186 1.00 51.08 273 HIS A CA 1
ATOM 2042 C C . HIS A 1 273 ? -7.655 10.466 27.880 1.00 51.57 273 HIS A C 1
ATOM 2043 O O . HIS A 1 273 ? -8.492 11.368 27.889 1.00 51.40 273 HIS A O 1
ATOM 2050 N N . ASN A 1 274 ? -6.376 10.672 27.588 1.00 50.90 274 ASN A N 1
ATOM 2051 C CA . ASN A 1 274 ? -5.860 12.006 27.317 1.00 49.84 274 ASN A CA 1
ATOM 2052 C C . ASN A 1 2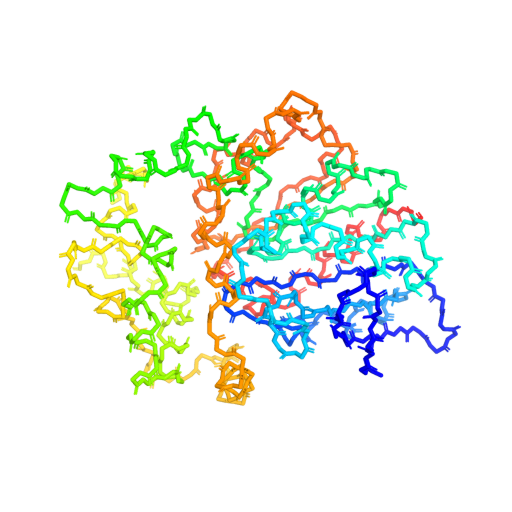74 ? -5.803 12.404 25.843 1.00 49.01 274 ASN A C 1
ATOM 2053 O O . ASN A 1 274 ? -5.328 13.490 25.521 1.00 48.57 274 ASN A O 1
ATOM 2058 N N . ILE A 1 275 ? -6.276 11.542 24.953 1.00 48.52 275 ILE A N 1
ATOM 2059 C CA . ILE A 1 275 ? -6.233 11.853 23.532 1.00 52.24 275 ILE A CA 1
ATOM 2060 C C . ILE A 1 275 ? -6.799 13.243 23.257 1.00 55.24 275 ILE A C 1
ATOM 2061 O O . ILE A 1 275 ? -6.102 14.118 22.738 1.00 55.27 275 ILE A O 1
ATOM 2066 N N . ASP A 1 276 ? -8.063 13.442 23.607 1.00 56.96 276 ASP A N 1
ATOM 2067 C CA . ASP A 1 276 ? -8.706 14.732 23.415 1.00 58.85 276 ASP A CA 1
ATOM 2068 C C . ASP A 1 276 ? -7.790 15.830 23.946 1.00 58.75 276 ASP A C 1
ATOM 2069 O O . ASP A 1 276 ? -7.640 16.883 23.329 1.00 58.47 276 ASP A O 1
ATOM 2074 N N . ASN A 1 277 ? -7.179 15.573 25.097 1.00 59.16 277 ASN A N 1
ATOM 2075 C CA . ASN A 1 277 ? -6.286 16.544 25.713 1.00 59.18 277 ASN A CA 1
ATOM 2076 C C . ASN A 1 277 ? -5.022 16.728 24.8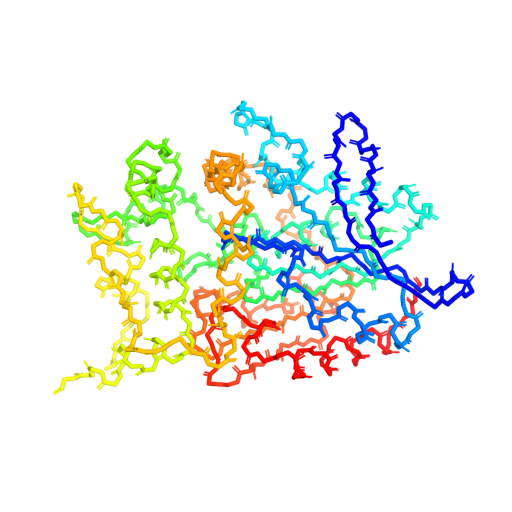86 1.00 60.33 277 ASN A C 1
ATOM 2077 O O . ASN A 1 277 ? -4.445 17.813 24.866 1.00 61.41 277 ASN A O 1
ATOM 2082 N N . ASP A 1 278 ? -4.586 15.666 24.212 1.00 59.44 278 ASP A N 1
ATOM 2083 C CA . ASP A 1 278 ? -3.386 15.740 23.390 1.00 59.45 278 ASP A CA 1
ATOM 2084 C C . ASP A 1 278 ? -3.699 16.571 22.149 1.00 61.33 278 ASP A C 1
ATOM 2085 O O . ASP A 1 278 ? -2.945 17.478 21.787 1.00 61.33 278 ASP A O 1
ATOM 2090 N N . TRP A 1 279 ? -4.817 16.252 21.505 1.00 63.52 279 TRP A N 1
ATOM 2091 C CA . TRP A 1 279 ? -5.262 16.964 20.310 1.00 66.01 279 TRP A CA 1
ATOM 2092 C C . TRP A 1 279 ? -5.290 18.455 20.615 1.00 66.24 279 TRP A C 1
ATOM 2093 O O . TRP A 1 279 ? -4.962 19.288 19.773 1.00 66.06 279 TRP A O 1
ATOM 2104 N N . HIS A 1 280 ? -5.684 18.771 21.842 1.00 66.81 280 HIS A N 1
ATOM 2105 C CA . HIS A 1 280 ? -5.760 20.140 22.313 1.00 68.19 280 HIS A CA 1
ATOM 2106 C C . HIS A 1 280 ? -4.353 20.721 22.417 1.00 68.44 280 HIS A C 1
ATOM 2107 O O . HIS A 1 280 ? -4.041 21.742 21.806 1.00 68.35 280 HIS A O 1
ATOM 2114 N N . ASP A 1 281 ? -3.509 20.049 23.196 1.00 68.27 281 ASP A N 1
ATOM 2115 C CA . ASP A 1 281 ? -2.129 20.466 23.429 1.00 68.20 281 ASP A CA 1
ATOM 2116 C C . ASP A 1 281 ? -1.286 20.618 22.169 1.00 66.87 281 ASP A C 1
ATOM 2117 O O . ASP A 1 281 ? -0.267 21.308 22.186 1.00 65.12 281 ASP A O 1
ATOM 2122 N N . LEU A 1 282 ? -1.707 19.971 21.087 1.00 66.22 282 LEU A N 1
ATOM 2123 C CA . LEU A 1 282 ? -0.954 20.006 19.838 1.00 67.00 282 LEU A CA 1
ATOM 2124 C C . LEU A 1 282 ? -1.484 20.910 18.718 1.00 67.87 282 LEU A C 1
ATOM 2125 O O . LEU A 1 282 ? -1.046 20.802 17.570 1.00 67.76 282 LEU A O 1
ATOM 2130 N N . ALA A 1 283 ? -2.413 21.800 19.044 1.00 69.13 283 ALA A N 1
ATOM 2131 C CA . ALA A 1 283 ? -2.963 22.712 18.045 1.00 70.68 283 ALA A CA 1
ATOM 2132 C C . ALA A 1 283 ? -1.850 23.641 17.561 1.00 71.39 283 ALA A C 1
ATOM 2133 O O . ALA A 1 283 ? -1.662 23.846 16.360 1.00 70.95 283 ALA A O 1
ATOM 2135 N N . ASP A 1 284 ? -1.116 24.187 18.526 1.00 72.93 284 ASP A N 1
ATOM 2136 C CA . ASP A 1 284 ? -0.004 25.106 18.295 1.00 73.28 284 ASP A CA 1
ATOM 2137 C C . ASP A 1 284 ? 1.164 24.476 17.536 1.00 72.73 284 ASP A C 1
ATOM 2138 O O . ASP A 1 284 ? 2.297 24.963 17.610 1.00 72.23 284 ASP A O 1
ATOM 2143 N N . GLN A 1 285 ? 0.884 23.390 16.820 1.00 71.56 285 GLN A N 1
ATOM 2144 C CA . GLN A 1 285 ? 1.895 22.689 16.041 1.00 69.67 285 GLN A CA 1
ATOM 2145 C C . GLN A 1 285 ? 1.408 22.424 14.628 1.00 68.75 285 GLN A C 1
ATOM 2146 O O . GLN A 1 285 ? 2.213 22.260 13.713 1.00 68.02 285 GLN A O 1
ATOM 2152 N N . GLN A 1 286 ? 0.090 22.375 14.454 1.00 69.09 286 GLN A N 1
ATOM 2153 C CA . GLN A 1 286 ? -0.488 22.140 13.135 1.00 69.29 286 GLN A CA 1
ATOM 2154 C C . GLN A 1 286 ? 0.140 23.074 12.116 1.00 68.71 286 GLN A C 1
ATOM 2155 O O . GLN A 1 286 ? 0.372 24.250 12.399 1.00 67.94 286 GLN A O 1
ATOM 2161 N N . GLY A 1 287 ? 0.409 22.545 10.928 1.00 68.33 287 GLY A N 1
ATOM 2162 C CA . GLY A 1 287 ? 1.021 23.349 9.891 1.00 66.75 287 GLY A CA 1
ATOM 2163 C C . GLY A 1 287 ? 2.511 23.099 9.873 1.00 65.39 287 GLY A C 1
ATOM 2164 O O . GLY A 1 287 ? 3.066 22.696 8.850 1.00 67.29 287 GLY A O 1
ATOM 2165 N N . LYS A 1 288 ? 3.167 23.338 11.004 1.00 63.40 288 LYS A N 1
ATOM 2166 C CA . LYS A 1 288 ? 4.601 23.110 11.097 1.00 60.78 288 LYS A CA 1
ATOM 2167 C C . LYS A 1 288 ? 4.908 21.700 10.617 1.00 58.14 288 LYS A C 1
ATOM 2168 O O . LYS A 1 288 ? 4.251 20.735 11.012 1.00 56.73 288 LYS A O 1
ATOM 2174 N N . PRO A 1 289 ? 5.909 21.562 9.745 1.00 56.24 289 PRO A N 1
ATOM 2175 C CA . PRO A 1 289 ? 6.256 20.233 9.247 1.00 53.99 289 PRO A CA 1
ATOM 2176 C C . PRO A 1 289 ? 7.120 19.483 10.260 1.00 50.52 289 PRO A C 1
ATOM 2177 O O . PRO A 1 289 ? 7.687 20.081 11.171 1.00 49.10 289 PRO A O 1
ATOM 2181 N N . LEU A 1 290 ? 7.190 18.168 10.107 1.00 49.46 290 LEU A N 1
ATOM 2182 C CA . LEU A 1 290 ? 8.022 17.344 10.972 1.00 46.41 290 LEU A CA 1
ATOM 2183 C C . LEU A 1 290 ? 9.244 17.225 10.075 1.00 44.11 290 LEU A C 1
ATOM 2184 O O . LEU A 1 290 ? 9.157 16.685 8.974 1.00 43.52 290 LEU A O 1
ATOM 2189 N N . THR A 1 291 ? 10.375 17.742 10.540 1.00 43.11 291 THR A N 1
ATOM 2190 C CA . THR A 1 291 ? 11.591 17.770 9.731 1.00 41.86 291 THR A CA 1
ATOM 2191 C C . THR A 1 291 ? 12.643 16.662 9.838 1.00 39.78 291 THR A C 1
ATOM 2192 O O . THR A 1 291 ? 13.433 16.471 8.915 1.00 39.86 291 THR A O 1
ATOM 2196 N N . PRO A 1 292 ? 12.686 15.922 10.950 1.00 37.32 292 PRO A N 1
ATOM 2197 C CA . PRO A 1 292 ? 13.736 14.895 10.927 1.00 37.15 292 PRO A CA 1
ATOM 2198 C C . PRO A 1 292 ? 13.471 13.827 9.864 1.00 36.86 292 PRO A C 1
ATOM 2199 O O . PRO A 1 292 ? 12.355 13.704 9.365 1.00 38.15 292 PRO A O 1
ATOM 2203 N N . PRO A 1 293 ? 14.501 13.064 9.474 1.00 37.14 293 PRO A N 1
ATOM 2204 C CA . PRO A 1 293 ? 14.220 12.038 8.469 1.00 38.71 293 PRO A CA 1
ATOM 2205 C C . PRO A 1 293 ? 13.224 11.090 9.136 1.00 40.57 293 PRO A C 1
ATOM 2206 O O . PRO A 1 293 ? 13.430 10.668 10.275 1.00 39.58 293 PRO A O 1
ATOM 2210 N N . ALA A 1 294 ? 12.137 10.786 8.435 1.00 42.33 294 ALA A N 1
ATOM 2211 C CA . ALA A 1 294 ? 11.091 9.941 8.980 1.00 41.07 294 ALA A CA 1
ATOM 2212 C C . ALA A 1 294 ? 10.860 8.685 8.167 1.00 42.53 294 ALA A C 1
ATOM 2213 O O . ALA A 1 294 ? 11.216 8.613 6.989 1.00 43.86 294 ALA A O 1
ATOM 2215 N N . LEU A 1 295 ? 10.261 7.690 8.810 1.00 41.27 295 LEU A N 1
ATOM 2216 C CA . LEU A 1 295 ? 9.969 6.430 8.157 1.00 41.75 295 LEU A CA 1
ATOM 2217 C C . LEU A 1 295 ? 8.776 5.783 8.837 1.00 42.21 295 LEU A C 1
ATOM 2218 O O . LEU A 1 295 ? 8.610 5.882 10.056 1.00 43.96 295 LEU A O 1
ATOM 2223 N N . PHE A 1 296 ? 7.940 5.129 8.046 1.00 40.68 296 PHE A N 1
ATOM 2224 C CA . PHE A 1 296 ? 6.789 4.446 8.591 1.00 41.65 296 PHE A CA 1
ATOM 2225 C C . PHE A 1 296 ? 6.774 2.986 8.158 1.00 42.12 296 PHE A C 1
ATOM 2226 O O . PHE A 1 296 ? 6.982 2.667 6.986 1.00 40.22 296 PHE A O 1
ATOM 2234 N N . ILE A 1 297 ? 6.531 2.102 9.119 1.00 42.48 297 ILE A N 1
ATOM 2235 C CA . ILE A 1 297 ? 6.447 0.681 8.832 1.00 42.28 297 ILE A CA 1
ATOM 2236 C C . ILE A 1 297 ? 5.032 0.284 9.190 1.00 43.62 297 ILE A C 1
ATOM 2237 O O . ILE A 1 297 ? 4.615 0.422 10.342 1.00 43.82 297 ILE A O 1
ATOM 2242 N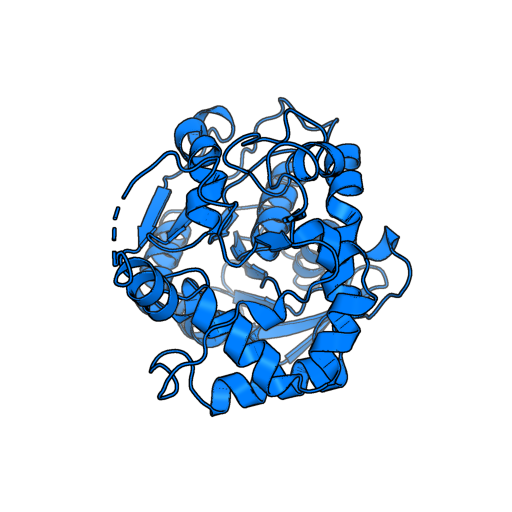 N . GLY A 1 298 ? 4.289 -0.186 8.196 1.00 44.36 298 GLY A N 1
ATOM 2243 C CA . GLY A 1 298 ? 2.917 -0.583 8.435 1.00 45.57 298 GLY A CA 1
ATOM 2244 C C . GLY A 1 298 ? 2.712 -2.078 8.319 1.00 46.65 298 GLY A C 1
ATOM 2245 O O . GLY A 1 298 ? 3.636 -2.823 7.979 1.00 45.69 298 GLY A O 1
ATOM 2246 N N . GLY A 1 299 ? 1.494 -2.517 8.614 1.00 47.26 299 GLY A N 1
ATOM 2247 C CA . GLY A 1 299 ? 1.177 -3.928 8.530 1.00 48.20 299 GLY A CA 1
ATOM 2248 C C . GLY A 1 299 ? -0.045 -4.122 7.659 1.00 49.60 299 GLY A C 1
ATOM 2249 O O . GLY A 1 299 ? -1.043 -3.421 7.817 1.00 49.17 299 GLY A O 1
ATOM 2250 N N . GLN A 1 300 ? 0.033 -5.068 6.732 1.00 52.24 300 GLN A N 1
ATOM 2251 C CA . GLN A 1 300 ? -1.079 -5.337 5.834 1.00 53.75 300 GLN A CA 1
ATOM 2252 C C . GLN A 1 300 ? -2.388 -5.493 6.606 1.00 54.30 300 GLN A C 1
ATOM 2253 O O . GLN A 1 300 ? -3.396 -4.857 6.284 1.00 53.93 300 GLN A O 1
ATOM 2259 N N . TYR A 1 301 ? -2.361 -6.332 7.636 1.00 55.47 301 TYR A N 1
ATOM 2260 C CA . TYR A 1 301 ? -3.550 -6.585 8.440 1.00 56.90 301 TYR A CA 1
ATOM 2261 C C . TYR A 1 301 ? -3.580 -5.824 9.760 1.00 57.08 301 TYR A C 1
ATOM 2262 O O . TYR A 1 301 ? -4.429 -6.087 10.616 1.00 58.01 301 TYR A O 1
ATOM 2271 N N . ASP A 1 302 ? -2.662 -4.880 9.930 1.00 55.43 302 ASP A N 1
ATOM 2272 C CA . ASP A 1 302 ? -2.629 -4.099 11.154 1.00 55.61 302 ASP A CA 1
ATOM 2273 C C . ASP A 1 302 ? -3.689 -3.016 11.091 1.00 55.89 302 ASP A C 1
ATOM 2274 O O . ASP A 1 302 ? -3.774 -2.285 10.108 1.00 56.08 302 ASP A O 1
ATOM 2279 N N . VAL A 1 303 ? -4.490 -2.910 12.146 1.00 55.34 303 VAL A N 1
ATOM 2280 C CA . VAL A 1 303 ? -5.540 -1.906 12.197 1.00 55.13 303 VAL A CA 1
ATOM 2281 C C . VAL A 1 303 ? -4.975 -0.491 12.251 1.00 55.15 303 VAL A C 1
ATOM 2282 O O . VAL A 1 303 ? -5.592 0.451 11.753 1.00 54.52 303 VAL A O 1
ATOM 2286 N N . GLY A 1 304 ? -3.800 -0.340 12.855 1.00 55.21 304 GLY A N 1
ATOM 2287 C CA . GLY A 1 304 ? -3.190 0.976 12.931 1.00 54.51 304 GLY A CA 1
ATOM 2288 C C . GLY A 1 304 ? -2.871 1.473 11.533 1.00 54.53 304 GLY A C 1
ATOM 2289 O O . GLY A 1 304 ? -3.183 2.606 11.166 1.00 53.26 304 GLY A O 1
ATOM 2290 N N . THR A 1 305 ? -2.251 0.605 10.744 1.00 54.73 305 THR A N 1
ATOM 2291 C CA . THR A 1 305 ? -1.876 0.932 9.379 1.00 56.31 305 THR A CA 1
ATOM 2292 C C . THR A 1 305 ? -3.110 1.233 8.526 1.00 57.12 305 THR A C 1
ATOM 2293 O O . THR A 1 305 ? -3.116 2.166 7.721 1.00 56.85 305 THR A O 1
ATOM 2297 N N . ILE A 1 306 ? -4.156 0.438 8.723 1.00 57.88 306 ILE A N 1
ATOM 2298 C CA . ILE A 1 306 ? -5.400 0.586 7.982 1.00 56.99 306 ILE A CA 1
ATOM 2299 C C . ILE A 1 306 ? -6.147 1.877 8.313 1.00 58.11 306 ILE A C 1
ATOM 2300 O O . ILE A 1 306 ? -6.590 2.583 7.411 1.00 59.05 306 ILE A O 1
ATOM 2305 N N . TRP A 1 307 ? -6.288 2.195 9.596 1.00 58.55 307 TRP A N 1
ATOM 2306 C CA . TRP A 1 307 ? -6.997 3.412 9.983 1.00 59.73 307 TRP A CA 1
ATOM 2307 C C . TRP A 1 307 ? -6.261 4.691 9.597 1.00 59.41 307 TRP A C 1
ATOM 2308 O O . TRP A 1 307 ? -6.890 5.726 9.361 1.00 60.68 307 TRP A O 1
ATOM 2319 N N . GLY A 1 308 ? -4.935 4.626 9.545 1.00 57.76 308 GLY A N 1
ATOM 2320 C CA . GLY A 1 308 ? -4.157 5.796 9.184 1.00 57.23 308 GLY A CA 1
ATOM 2321 C C . GLY A 1 308 ? -3.809 5.806 7.707 1.00 57.44 308 GLY A C 1
ATOM 2322 O O . GLY A 1 308 ? -2.891 6.506 7.275 1.00 55.45 308 GLY A O 1
ATOM 2323 N N . ALA A 1 309 ? -4.554 5.023 6.931 1.00 57.60 309 ALA A N 1
ATOM 2324 C CA . ALA A 1 309 ? -4.336 4.913 5.493 1.00 57.63 309 ALA A CA 1
ATOM 2325 C C . ALA A 1 309 ? -4.315 6.270 4.787 1.00 57.92 309 ALA A C 1
ATOM 2326 O O . ALA A 1 309 ? -3.524 6.492 3.870 1.00 57.07 309 ALA A O 1
ATOM 2328 N N . GLN A 1 310 ? -5.187 7.177 5.214 1.00 58.07 310 GLN A N 1
ATOM 2329 C CA . GLN A 1 310 ? -5.254 8.499 4.608 1.00 58.51 310 GLN A CA 1
ATOM 2330 C C . GLN A 1 310 ? -4.076 9.366 5.024 1.00 58.21 310 GLN A C 1
ATOM 2331 O O . GLN A 1 310 ? -3.604 10.203 4.255 1.00 58.36 310 GLN A O 1
ATOM 2337 N N . ALA A 1 311 ? -3.596 9.155 6.242 1.00 56.98 311 ALA A N 1
ATOM 2338 C CA . ALA A 1 311 ? -2.468 9.916 6.748 1.00 56.21 311 ALA A CA 1
ATOM 2339 C C . ALA A 1 311 ? -1.172 9.466 6.072 1.00 56.34 311 ALA A C 1
ATOM 2340 O O . ALA A 1 311 ? -0.229 10.250 5.944 1.00 54.66 311 ALA A O 1
ATOM 2342 N N . ILE A 1 312 ? -1.129 8.205 5.642 1.00 56.92 312 ILE A N 1
ATOM 2343 C CA . ILE A 1 312 ? 0.065 7.671 4.993 1.00 58.33 312 ILE A CA 1
ATOM 2344 C C . ILE A 1 312 ? 0.176 8.118 3.537 1.00 58.45 312 ILE A C 1
ATOM 2345 O O . ILE A 1 312 ? 1.275 8.347 3.035 1.00 57.91 312 ILE A O 1
ATOM 2350 N N . GLU A 1 313 ? -0.962 8.235 2.859 1.00 58.85 313 GLU A N 1
ATOM 2351 C CA . GLU A 1 313 ? -0.965 8.670 1.468 1.00 59.70 313 GLU A CA 1
ATOM 2352 C C . GLU A 1 313 ? -0.468 10.111 1.410 1.00 58.98 313 GLU A C 1
ATOM 2353 O O . GLU A 1 313 ? 0.048 10.561 0.389 1.00 57.12 313 GLU A O 1
ATOM 2359 N N . ARG A 1 314 ? -0.618 10.827 2.519 1.00 59.12 314 ARG A N 1
ATOM 2360 C CA . ARG A 1 314 ? -0.206 12.221 2.577 1.00 60.32 314 ARG A CA 1
ATOM 2361 C C . ARG A 1 314 ? 1.001 12.456 3.469 1.00 59.66 314 ARG A C 1
ATOM 2362 O O . ARG A 1 314 ? 1.184 13.547 4.003 1.00 59.10 314 ARG A O 1
ATOM 2370 N N . ALA A 1 315 ? 1.832 11.432 3.614 1.00 60.53 315 ALA A N 1
ATOM 2371 C CA . ALA A 1 315 ? 3.023 11.532 4.448 1.00 61.36 315 ALA A CA 1
ATOM 2372 C C . ALA A 1 315 ? 3.932 12.699 4.051 1.00 61.35 315 ALA A C 1
ATOM 2373 O O . ALA A 1 315 ? 4.257 13.546 4.880 1.00 61.92 315 ALA A O 1
ATOM 2375 N N . HIS A 1 316 ? 4.337 12.745 2.785 1.00 61.84 316 HIS A N 1
ATOM 2376 C CA . HIS A 1 316 ? 5.217 13.808 2.307 1.00 62.71 316 HIS A CA 1
ATOM 2377 C C . HIS A 1 316 ? 4.655 15.210 2.487 1.00 63.14 316 HIS A C 1
ATOM 2378 O O . HIS A 1 316 ? 5.404 16.182 2.532 1.00 63.12 316 HIS A O 1
ATOM 2385 N N . GLU A 1 317 ? 3.337 15.310 2.595 1.00 64.54 317 GLU A N 1
ATOM 2386 C CA . GLU A 1 317 ? 2.679 16.595 2.786 1.00 65.35 317 GLU A CA 1
ATOM 2387 C C . GLU A 1 317 ? 3.033 17.184 4.148 1.00 65.45 317 GLU A C 1
ATOM 2388 O O . GLU A 1 317 ? 3.097 18.406 4.307 1.00 66.96 317 GLU A O 1
ATOM 2394 N N . VAL A 1 318 ? 3.265 16.315 5.129 1.00 63.87 318 VAL A N 1
ATOM 2395 C CA . VAL A 1 318 ? 3.611 16.763 6.475 1.00 61.63 318 VAL A CA 1
ATOM 2396 C C . VAL A 1 318 ? 5.075 16.522 6.843 1.00 60.32 318 VAL A C 1
ATOM 2397 O O . VAL A 1 318 ? 5.615 17.206 7.714 1.00 61.21 318 VAL A O 1
ATOM 2401 N N . MET A 1 319 ? 5.717 15.560 6.183 1.00 58.22 319 MET A N 1
ATOM 2402 C CA . MET A 1 319 ? 7.115 15.244 6.473 1.00 57.08 319 MET A CA 1
ATOM 2403 C C . MET A 1 319 ? 8.033 15.377 5.261 1.00 56.68 319 MET A C 1
ATOM 2404 O O . MET A 1 319 ? 8.157 14.459 4.452 1.00 57.26 319 MET A O 1
ATOM 2409 N N . PRO A 1 320 ? 8.702 16.529 5.131 1.00 56.52 320 PRO A N 1
ATOM 2410 C CA . PRO A 1 320 ? 9.613 16.785 4.013 1.00 56.74 320 PRO A CA 1
ATOM 2411 C C . PRO A 1 320 ? 10.735 15.766 3.851 1.00 56.77 320 PRO A C 1
ATOM 2412 O O . PRO A 1 320 ? 11.148 15.468 2.727 1.00 57.13 320 PRO A O 1
ATOM 2416 N N . ASN A 1 321 ? 11.230 15.231 4.964 1.00 55.61 321 ASN A N 1
ATOM 2417 C CA . ASN A 1 321 ? 12.304 14.243 4.904 1.00 54.10 321 ASN A CA 1
ATOM 2418 C C . ASN A 1 321 ? 11.749 12.831 4.960 1.00 52.51 321 ASN A C 1
ATOM 2419 O O . ASN A 1 321 ? 12.454 11.896 5.343 1.00 51.62 321 ASN A O 1
ATOM 2424 N N . TYR A 1 322 ? 10.484 12.669 4.590 1.00 50.78 322 TYR A N 1
ATOM 2425 C CA . TYR A 1 322 ? 9.880 11.349 4.621 1.00 51.25 322 TYR A CA 1
ATOM 2426 C C . TYR A 1 322 ? 10.685 10.402 3.744 1.00 51.52 322 TYR A C 1
ATOM 2427 O O . TYR A 1 322 ? 10.698 10.546 2.521 1.00 49.93 322 TYR A O 1
ATOM 2436 N N . ARG A 1 323 ? 11.359 9.435 4.365 1.00 51.64 323 ARG A N 1
ATOM 2437 C CA . ARG A 1 323 ? 12.166 8.482 3.610 1.00 51.18 323 ARG A CA 1
ATOM 2438 C C . ARG A 1 323 ? 11.387 7.259 3.115 1.00 50.78 323 ARG A C 1
ATOM 2439 O O . ARG A 1 323 ? 11.987 6.269 2.683 1.00 50.65 323 ARG A O 1
ATOM 2447 N N . GLY A 1 324 ? 10.059 7.319 3.185 1.00 49.14 324 GLY A N 1
ATOM 2448 C CA . GLY A 1 324 ? 9.258 6.211 2.690 1.00 49.35 324 GLY A CA 1
ATOM 2449 C C . GLY A 1 324 ? 8.391 5.384 3.629 1.00 50.03 324 GLY A C 1
ATOM 2450 O O . GLY A 1 324 ? 8.599 5.326 4.847 1.00 48.16 324 GLY A O 1
ATOM 2451 N N . THR A 1 325 ? 7.400 4.736 3.025 1.00 50.43 325 THR A N 1
ATOM 2452 C CA . THR A 1 325 ? 6.471 3.863 3.726 1.00 51.17 325 THR A CA 1
ATOM 2453 C C . THR A 1 325 ? 6.876 2.434 3.392 1.00 52.95 325 THR A C 1
ATOM 2454 O O . THR A 1 325 ? 7.325 2.159 2.278 1.00 54.02 325 THR A O 1
ATOM 2458 N N . HIS A 1 326 ? 6.728 1.530 4.351 1.00 52.90 326 HIS A N 1
ATOM 2459 C CA . HIS A 1 326 ? 7.075 0.136 4.123 1.00 54.28 326 HIS A CA 1
ATOM 2460 C C . HIS A 1 326 ? 5.975 -0.772 4.658 1.00 54.53 326 HIS A C 1
ATOM 2461 O O . HIS A 1 326 ? 5.652 -0.743 5.842 1.00 55.02 326 HIS A O 1
ATOM 2468 N N . MET A 1 327 ? 5.389 -1.567 3.771 1.00 55.95 327 MET A N 1
ATOM 2469 C CA . MET A 1 327 ? 4.308 -2.469 4.149 1.00 56.21 327 MET A CA 1
ATOM 2470 C C . MET A 1 327 ? 4.749 -3.912 4.305 1.00 55.39 327 MET A C 1
ATOM 2471 O O . MET A 1 327 ? 5.274 -4.514 3.368 1.00 54.64 327 MET A O 1
ATOM 2476 N N . ILE A 1 328 ? 4.539 -4.464 5.495 1.00 55.15 328 ILE A N 1
ATOM 2477 C CA . ILE A 1 328 ? 4.882 -5.856 5.740 1.00 55.28 328 ILE A CA 1
ATOM 2478 C C . ILE A 1 328 ? 3.582 -6.636 5.559 1.00 56.19 328 ILE A C 1
ATOM 2479 O O . ILE A 1 328 ? 2.574 -6.335 6.192 1.00 56.69 328 ILE A O 1
ATOM 2484 N N . ALA A 1 329 ? 3.601 -7.618 4.666 1.00 56.96 329 ALA A N 1
ATOM 2485 C CA . ALA A 1 329 ? 2.410 -8.407 4.389 1.00 57.73 329 ALA A CA 1
ATOM 2486 C C . ALA A 1 329 ? 2.200 -9.595 5.325 1.00 57.60 329 ALA A C 1
ATOM 2487 O O . ALA A 1 329 ? 3.140 -10.094 5.947 1.00 57.08 329 ALA A O 1
ATOM 2489 N N . ASP A 1 330 ? 0.945 -10.029 5.406 1.00 58.21 330 ASP A N 1
ATOM 2490 C CA . ASP A 1 330 ? 0.525 -11.159 6.225 1.00 58.84 330 ASP A CA 1
ATOM 2491 C C . ASP A 1 330 ? 0.606 -10.987 7.742 1.00 57.45 330 ASP A C 1
ATOM 2492 O O . ASP A 1 330 ? 0.101 -11.833 8.483 1.00 58.14 330 ASP A O 1
ATOM 2497 N N . VAL A 1 331 ? 1.226 -9.906 8.211 1.00 53.76 331 VAL A N 1
ATOM 2498 C CA . VAL A 1 331 ? 1.321 -9.669 9.650 1.00 50.21 331 VAL A CA 1
ATOM 2499 C C . VAL A 1 331 ? 0.277 -8.650 10.102 1.00 49.05 331 VAL A C 1
ATOM 2500 O O . VAL A 1 331 ? -0.179 -7.821 9.309 1.00 47.31 331 VAL A O 1
ATOM 2504 N N . GLY A 1 332 ? -0.092 -8.716 11.380 1.00 47.03 332 GLY A N 1
ATOM 2505 C CA . GLY A 1 332 ? -1.085 -7.802 11.916 1.00 46.84 332 GLY A CA 1
ATOM 2506 C C . GLY A 1 332 ? -0.529 -6.600 12.660 1.00 45.69 332 GLY A C 1
ATOM 2507 O O . GLY A 1 332 ? 0.401 -5.945 12.194 1.00 46.19 332 GLY A O 1
ATOM 2508 N N . HIS A 1 333 ? -1.094 -6.329 13.832 1.00 45.67 333 HIS A N 1
ATOM 2509 C CA . HIS A 1 333 ? -0.704 -5.186 14.665 1.00 45.66 333 HIS A CA 1
ATOM 2510 C C . HIS A 1 333 ? 0.627 -5.286 15.417 1.00 46.10 333 HIS A C 1
ATOM 2511 O O . HIS A 1 333 ? 1.327 -4.282 15.573 1.00 44.15 333 HIS A O 1
ATOM 2518 N N . TRP A 1 334 ? 0.975 -6.483 15.885 1.00 45.35 334 TRP A N 1
ATOM 2519 C CA . TRP A 1 334 ? 2.206 -6.671 16.648 1.00 44.30 334 TRP A CA 1
ATOM 2520 C C . TRP A 1 334 ? 3.398 -6.845 15.721 1.00 43.80 334 TRP A C 1
ATOM 2521 O O . TRP A 1 334 ? 4.196 -7.782 15.835 1.00 43.38 334 TRP A O 1
ATOM 2532 N N . ILE A 1 335 ? 3.508 -5.870 14.826 1.00 44.22 335 ILE A N 1
ATOM 2533 C CA . ILE A 1 335 ? 4.520 -5.794 13.783 1.00 43.82 335 ILE A CA 1
ATOM 2534 C C . ILE A 1 335 ? 5.956 -6.235 14.051 1.00 41.70 335 ILE A C 1
ATOM 2535 O O . ILE A 1 335 ? 6.458 -7.106 13.344 1.00 42.27 335 ILE A O 1
ATOM 2540 N N . GLN A 1 336 ? 6.631 -5.654 15.038 1.00 40.57 336 GLN A N 1
ATOM 2541 C CA . GLN A 1 336 ? 8.020 -6.047 15.281 1.00 40.37 336 GLN A CA 1
ATOM 2542 C C . GLN A 1 336 ? 8.200 -7.431 15.904 1.00 38.87 336 GLN A C 1
ATOM 2543 O O . GLN A 1 336 ? 9.314 -7.937 15.971 1.00 41.29 336 GLN A O 1
ATOM 2549 N N . GLN A 1 337 ? 7.114 -8.036 16.369 1.00 40.94 337 GLN A N 1
ATOM 2550 C CA . GLN A 1 337 ? 7.181 -9.380 16.946 1.00 42.66 337 GLN A CA 1
ATOM 2551 C C . GLN A 1 337 ? 6.763 -10.398 15.878 1.00 44.60 337 GLN A C 1
ATOM 2552 O O . GLN A 1 337 ? 7.370 -11.467 15.759 1.00 44.53 337 GLN A O 1
ATOM 2558 N N . GLU A 1 338 ? 5.733 -10.060 15.102 1.00 43.27 338 GLU A N 1
ATOM 2559 C CA . GLU A 1 338 ? 5.252 -10.952 14.045 1.00 46.30 338 GLU A CA 1
ATOM 2560 C C . GLU A 1 338 ? 6.221 -11.051 12.860 1.00 47.36 338 GLU A C 1
ATOM 2561 O O . GLU A 1 338 ? 6.251 -12.066 12.165 1.00 48.75 338 GLU A O 1
ATOM 2567 N N . ALA A 1 339 ? 7.011 -10.003 12.635 1.00 47.06 339 ALA A N 1
ATOM 2568 C CA . ALA A 1 339 ? 7.986 -9.984 11.548 1.00 46.45 339 ALA A CA 1
ATOM 2569 C C . ALA A 1 339 ? 9.276 -9.358 12.075 1.00 48.17 339 ALA A C 1
ATOM 2570 O O . ALA A 1 339 ? 9.720 -8.316 11.590 1.00 48.88 339 ALA A O 1
ATOM 2572 N N . PRO A 1 340 ? 9.907 -10.002 13.063 1.00 47.79 340 PRO A N 1
ATOM 2573 C CA . PRO A 1 340 ? 11.145 -9.507 13.669 1.00 48.77 340 PRO A CA 1
ATOM 2574 C C . PRO A 1 340 ? 12.324 -9.243 12.743 1.00 50.04 340 PRO A C 1
ATOM 2575 O O . PRO A 1 340 ? 13.049 -8.259 12.916 1.00 50.46 340 PRO A O 1
ATOM 2579 N N . GLU A 1 341 ? 12.527 -10.105 11.759 1.00 49.71 341 GLU A N 1
ATOM 2580 C CA . GLU A 1 341 ? 13.661 -9.925 10.867 1.00 51.20 341 GLU A CA 1
ATOM 2581 C C . GLU A 1 341 ? 13.395 -8.935 9.742 1.00 49.75 341 GLU A C 1
ATOM 2582 O O . GLU A 1 341 ? 14.296 -8.220 9.309 1.00 47.40 341 GLU A O 1
ATOM 2588 N N . GLU A 1 342 ? 12.154 -8.882 9.276 1.00 48.66 342 GLU A N 1
ATOM 2589 C CA . GLU A 1 342 ? 11.803 -7.938 8.234 1.00 47.44 342 GLU A CA 1
ATOM 2590 C C . GLU A 1 342 ? 11.980 -6.554 8.865 1.00 46.18 342 GLU A C 1
ATOM 2591 O O . GLU A 1 342 ? 12.602 -5.666 8.284 1.00 45.23 342 GLU A O 1
ATOM 2597 N N . THR A 1 343 ? 11.439 -6.393 10.069 1.00 43.99 343 THR A N 1
ATOM 2598 C CA . THR A 1 343 ? 11.520 -5.133 10.793 1.00 42.76 343 THR A CA 1
ATOM 2599 C C . THR A 1 343 ? 12.974 -4.736 11.046 1.00 43.03 343 THR A C 1
ATOM 2600 O O . THR A 1 343 ? 13.330 -3.568 10.919 1.00 42.39 343 THR A O 1
ATOM 2604 N N . ASN A 1 344 ? 13.816 -5.703 11.395 1.00 42.07 344 ASN A N 1
ATOM 2605 C CA . ASN A 1 344 ? 15.221 -5.407 11.648 1.00 43.40 344 ASN A CA 1
ATOM 2606 C C . ASN A 1 344 ? 15.921 -4.882 10.390 1.00 44.80 344 ASN A C 1
ATOM 2607 O O . ASN A 1 344 ? 16.716 -3.939 10.464 1.00 46.01 344 ASN A O 1
ATOM 2612 N N . ARG A 1 345 ? 15.628 -5.499 9.245 1.00 46.47 345 ARG A N 1
ATOM 2613 C CA . ARG A 1 345 ? 16.213 -5.096 7.961 1.00 46.15 345 ARG A CA 1
ATOM 2614 C C . ARG A 1 345 ? 15.845 -3.654 7.651 1.00 45.74 345 ARG A C 1
ATOM 2615 O O . ARG A 1 345 ? 16.696 -2.850 7.267 1.00 44.05 345 ARG A O 1
ATOM 2623 N N . LEU A 1 346 ? 14.564 -3.335 7.806 1.00 43.86 346 LEU A N 1
ATOM 2624 C CA . LEU A 1 346 ? 14.089 -1.990 7.539 1.00 42.86 346 LEU A CA 1
ATOM 2625 C C . LEU A 1 346 ? 14.763 -0.961 8.443 1.00 42.79 346 LEU A C 1
ATOM 2626 O O . LEU A 1 346 ? 15.225 0.077 7.971 1.00 44.36 346 LEU A O 1
ATOM 2631 N N . LEU A 1 347 ? 14.833 -1.253 9.738 1.00 41.78 347 LEU A N 1
ATOM 2632 C CA . LEU A 1 347 ? 15.444 -0.334 10.689 1.00 41.19 347 LEU A CA 1
ATOM 2633 C C . LEU A 1 347 ? 16.933 -0.176 10.406 1.00 43.40 347 LEU A C 1
ATOM 2634 O O . LEU A 1 347 ? 17.459 0.934 10.407 1.00 41.95 347 LEU A O 1
ATOM 2639 N N . LEU A 1 348 ? 17.614 -1.291 10.157 1.00 44.67 348 LEU A N 1
ATOM 2640 C CA . LEU A 1 348 ? 19.040 -1.249 9.877 1.00 46.70 348 LEU A CA 1
ATOM 2641 C C . LEU A 1 348 ? 19.345 -0.473 8.590 1.00 47.45 348 LEU A C 1
ATOM 2642 O O . LEU A 1 348 ? 20.390 0.172 8.488 1.00 46.16 348 LEU A O 1
ATOM 2647 N N . ASP A 1 349 ? 18.433 -0.530 7.617 1.00 47.48 349 ASP A N 1
ATOM 2648 C CA . ASP A 1 349 ? 18.619 0.196 6.360 1.00 49.50 349 ASP A CA 1
ATOM 2649 C C . ASP A 1 349 ? 18.444 1.689 6.608 1.00 48.94 349 ASP A C 1
ATOM 2650 O O . ASP A 1 349 ? 19.253 2.509 6.167 1.00 49.03 349 ASP A O 1
ATOM 2655 N N . PHE A 1 350 ? 17.375 2.029 7.317 1.00 47.85 350 PHE A N 1
ATOM 2656 C CA . PHE A 1 350 ? 17.077 3.414 7.641 1.00 46.37 350 PHE A CA 1
ATOM 2657 C C . PHE A 1 350 ? 18.213 4.040 8.441 1.00 46.46 350 PHE A C 1
ATOM 2658 O O . PHE A 1 350 ? 18.724 5.097 8.084 1.00 48.12 350 PHE A O 1
ATOM 2666 N N . LEU A 1 351 ? 18.605 3.390 9.529 1.00 45.47 351 LEU A N 1
ATOM 2667 C CA . LEU A 1 351 ? 19.680 3.912 10.362 1.00 48.53 351 LEU A CA 1
ATOM 2668 C C . LEU A 1 351 ? 20.996 3.902 9.602 1.00 50.94 351 LEU A C 1
ATOM 2669 O O . LEU A 1 351 ? 21.802 4.833 9.721 1.00 51.65 351 LEU A O 1
ATOM 2674 N N . GLY A 1 352 ? 21.205 2.839 8.828 1.00 51.57 352 GLY A N 1
ATOM 2675 C CA . GLY A 1 352 ? 22.428 2.700 8.061 1.00 52.92 352 GLY A CA 1
ATOM 2676 C C . GLY A 1 352 ? 22.710 3.856 7.126 1.00 54.42 352 GLY A C 1
ATOM 2677 O O . GLY A 1 352 ? 23.841 4.329 7.049 1.00 55.40 352 GLY A O 1
ATOM 2678 N N . GLY A 1 353 ? 21.684 4.315 6.418 1.00 56.22 353 GLY A N 1
ATOM 2679 C CA . GLY A 1 353 ? 21.858 5.414 5.484 1.00 57.45 353 GLY A CA 1
ATOM 2680 C C . GLY A 1 353 ? 21.819 6.804 6.096 1.00 58.76 353 GLY A C 1
ATOM 2681 O O . GLY A 1 353 ? 21.911 7.800 5.380 1.00 60.06 353 GLY A O 1
ATOM 2682 N N . LEU A 1 354 ? 21.678 6.886 7.413 1.00 59.81 354 LEU A N 1
ATOM 2683 C CA . LEU A 1 354 ? 21.633 8.182 8.084 1.00 60.90 354 LEU A CA 1
ATOM 2684 C C . LEU A 1 354 ? 22.879 8.392 8.934 1.00 63.49 354 LEU A C 1
ATOM 2685 O O . LEU A 1 354 ? 23.586 7.441 9.269 1.00 64.08 354 LEU A O 1
ATOM 2690 N N . ARG A 1 355 ? 23.146 9.644 9.278 1.00 66.39 355 ARG A N 1
ATOM 2691 C CA . ARG A 1 355 ? 24.299 9.978 10.101 1.00 69.63 355 ARG A CA 1
ATOM 2692 C C . ARG A 1 355 ? 23.830 10.465 11.468 1.00 70.81 355 ARG A C 1
ATOM 2693 O O . ARG A 1 355 ? 22.944 11.318 11.564 1.00 70.16 355 ARG A O 1
ATOM 2701 N N . PRO A 1 356 ? 24.420 9.923 12.545 1.00 71.97 356 PRO A N 1
ATOM 2702 C CA . PRO A 1 356 ? 24.060 10.307 13.913 1.00 72.69 356 PRO A CA 1
ATOM 2703 C C . PRO A 1 356 ? 24.448 11.756 14.221 1.00 74.06 356 PRO A C 1
ATOM 2704 O O . PRO A 1 356 ? 23.543 12.543 14.578 1.00 74.40 356 PRO A O 1
#

GO terms:
  GO:0004301 epoxide hydrolase activity (F, IDA)
  GO:0042803 protein homodimerization activity (F, IPI)

CATH classification: 3.40.50.1820

B-factor: mean 52.65, std 16.82, range [16.48, 104.01]